Protein AF-A0A328M938-F1 (afdb_monomer_lite)

Radius of gyration: 25.61 Å; chains: 1; bounding box: 63×34×91 Å

Structure (mmCIF, N/CA/C/O backbone):
data_AF-A0A328M938-F1
#
_entry.id   AF-A0A328M938-F1
#
loop_
_atom_site.group_PDB
_atom_site.id
_atom_site.type_symbol
_atom_site.label_atom_id
_atom_site.label_alt_id
_atom_site.label_comp_id
_atom_site.label_asym_id
_atom_site.label_entity_id
_atom_site.label_seq_id
_atom_site.pdbx_PDB_ins_code
_atom_site.Cartn_x
_atom_site.Cartn_y
_atom_site.Cartn_z
_atom_site.occupancy
_atom_site.B_iso_or_equiv
_atom_site.auth_seq_id
_atom_site.auth_comp_id
_atom_site.auth_asym_id
_atom_site.auth_atom_id
_atom_site.pdbx_PDB_model_num
ATOM 1 N N . MET A 1 1 ? 35.445 2.587 18.949 1.00 32.22 1 MET A N 1
ATOM 2 C CA . MET A 1 1 ? 35.012 3.047 20.287 1.00 32.22 1 MET A CA 1
ATOM 3 C C . MET A 1 1 ? 33.536 2.715 20.415 1.00 32.22 1 MET A C 1
ATOM 5 O O . MET A 1 1 ? 32.812 3.104 19.506 1.00 32.22 1 MET A O 1
ATOM 9 N N . PRO A 1 2 ? 33.083 1.960 21.427 1.00 32.69 2 PRO A N 1
ATOM 10 C CA . PRO A 1 2 ? 31.659 1.706 21.583 1.00 32.69 2 PRO A CA 1
ATOM 11 C C . PRO A 1 2 ? 31.003 2.990 22.098 1.00 32.69 2 PRO A C 1
ATOM 13 O O . PRO A 1 2 ? 31.409 3.536 23.123 1.00 32.69 2 PRO A O 1
ATOM 16 N N . LEU A 1 3 ? 30.041 3.513 21.339 1.00 31.88 3 LEU A N 1
ATOM 17 C CA . LEU A 1 3 ? 29.195 4.623 21.762 1.00 31.88 3 LEU A CA 1
ATOM 18 C C . LEU A 1 3 ? 28.311 4.118 22.908 1.00 31.88 3 LEU A C 1
ATOM 20 O O . LEU A 1 3 ? 27.343 3.396 22.686 1.00 31.88 3 LEU A O 1
ATOM 24 N N . HIS A 1 4 ? 28.673 4.466 24.142 1.00 35.78 4 HIS A N 1
ATOM 25 C CA . HIS A 1 4 ? 27.788 4.343 25.294 1.00 35.78 4 HIS A CA 1
ATOM 26 C C . HIS A 1 4 ? 26.669 5.378 25.136 1.00 35.78 4 HIS A C 1
ATOM 28 O O . HIS A 1 4 ? 26.818 6.535 25.527 1.00 35.78 4 HIS A O 1
ATOM 34 N N . TYR A 1 5 ? 25.553 4.973 24.532 1.00 38.91 5 TYR A N 1
ATOM 35 C CA . TYR A 1 5 ? 24.311 5.724 24.658 1.00 38.91 5 TYR A CA 1
ATOM 36 C C . TYR A 1 5 ? 23.818 5.574 26.106 1.00 38.91 5 TYR A C 1
ATOM 38 O O . TYR A 1 5 ? 23.805 4.453 26.623 1.00 38.91 5 TYR A O 1
ATOM 46 N N . PRO A 1 6 ? 23.458 6.662 26.806 1.00 43.53 6 PRO A N 1
ATOM 47 C CA . PRO A 1 6 ? 22.835 6.544 28.116 1.00 43.53 6 PRO A CA 1
ATOM 48 C C . PRO A 1 6 ? 21.541 5.730 27.978 1.00 43.53 6 PRO A C 1
ATOM 50 O O . PRO A 1 6 ? 20.755 5.982 27.064 1.00 43.53 6 PRO A O 1
ATOM 53 N N . ASN A 1 7 ? 21.328 4.759 28.875 1.00 54.09 7 ASN A N 1
ATOM 54 C CA . ASN A 1 7 ? 20.092 3.972 28.984 1.00 54.09 7 ASN A CA 1
ATOM 55 C C . ASN A 1 7 ? 18.935 4.886 29.414 1.00 54.09 7 ASN A C 1
ATOM 57 O O . ASN A 1 7 ? 18.522 4.902 30.571 1.00 54.09 7 ASN A O 1
ATOM 61 N N . HIS A 1 8 ? 18.456 5.709 28.490 1.00 67.69 8 HIS A N 1
ATOM 62 C CA . HIS A 1 8 ? 17.274 6.520 28.685 1.00 67.69 8 HIS A CA 1
ATOM 63 C C . HIS A 1 8 ? 16.062 5.628 28.437 1.00 67.69 8 HIS A C 1
ATOM 65 O O . HIS A 1 8 ? 15.895 5.122 27.330 1.00 67.69 8 HIS A O 1
ATOM 71 N N . PHE A 1 9 ? 15.257 5.398 29.468 1.00 73.12 9 PHE A N 1
ATOM 72 C CA . PHE A 1 9 ? 13.979 4.707 29.343 1.00 73.12 9 PHE A CA 1
ATOM 73 C C . PHE A 1 9 ? 12.882 5.735 29.108 1.00 73.12 9 PHE A C 1
ATOM 75 O O . PHE A 1 9 ? 12.844 6.777 29.764 1.00 73.12 9 PHE A O 1
ATOM 82 N N . VAL A 1 10 ? 11.996 5.427 28.172 1.00 75.19 10 VAL A N 1
ATOM 83 C CA . VAL A 1 10 ? 10.744 6.150 27.995 1.00 75.19 10 VAL A CA 1
ATOM 84 C C . VAL A 1 10 ? 9.720 5.512 28.920 1.00 75.19 10 VAL A C 1
ATOM 86 O O . VAL A 1 10 ? 9.638 4.288 29.004 1.00 75.19 10 VAL A O 1
ATOM 89 N N . PHE A 1 11 ? 8.969 6.353 29.626 1.00 79.25 11 PHE A N 1
ATOM 90 C CA . PHE A 1 11 ? 7.895 5.946 30.522 1.00 79.25 11 PHE A CA 1
ATOM 91 C C . PHE A 1 11 ? 6.583 6.544 30.027 1.00 79.25 11 PHE A C 1
ATOM 93 O O . PHE A 1 11 ? 6.480 7.756 29.828 1.00 79.25 11 PHE A O 1
ATOM 100 N N . HIS A 1 12 ? 5.582 5.689 29.862 1.00 75.88 12 HIS A N 1
ATOM 101 C CA . HIS A 1 12 ? 4.221 6.068 29.521 1.00 75.88 12 HIS A CA 1
ATOM 102 C C . HIS A 1 12 ? 3.270 5.570 30.605 1.00 75.88 12 HIS A C 1
ATOM 104 O O . HIS A 1 12 ? 3.429 4.464 31.117 1.00 75.88 12 HIS A O 1
ATOM 110 N N . SER A 1 13 ? 2.290 6.397 30.955 1.00 78.44 13 SER A N 1
ATOM 111 C CA . SER A 1 13 ? 1.194 6.047 31.856 1.00 78.44 13 SER A CA 1
ATOM 112 C C . SER A 1 13 ? -0.110 6.555 31.251 1.00 78.44 13 SER A C 1
ATOM 114 O O . SER A 1 13 ? -0.131 7.624 30.636 1.00 78.44 13 SER A O 1
ATOM 116 N N . THR A 1 14 ? -1.185 5.793 31.432 1.00 65.69 14 THR A N 1
ATOM 117 C CA . THR A 1 14 ? -2.553 6.214 31.098 1.00 65.69 14 THR A CA 1
ATOM 118 C C . THR A 1 14 ? -3.114 7.239 32.085 1.00 65.69 14 THR A C 1
ATOM 120 O O . THR A 1 14 ? -4.143 7.852 31.818 1.00 65.69 14 THR A O 1
ATOM 123 N N . GLY A 1 15 ? -2.465 7.421 33.240 1.00 68.94 15 GLY A N 1
ATOM 124 C CA . GLY A 1 15 ? -3.132 7.928 34.434 1.00 68.94 15 GLY A CA 1
ATOM 125 C C . GLY A 1 15 ? -4.155 6.920 34.969 1.00 68.94 15 GLY A C 1
ATOM 126 O O . GLY A 1 15 ? -4.321 5.828 34.421 1.00 68.94 15 GLY A O 1
ATOM 127 N N . VAL A 1 16 ? -4.829 7.280 36.060 1.00 79.75 16 VAL A N 1
ATOM 128 C CA . VAL A 1 16 ? -5.886 6.439 36.636 1.00 79.75 16 VAL A CA 1
ATOM 129 C C . VAL A 1 16 ? -7.146 6.565 35.782 1.00 79.75 16 VAL A C 1
ATOM 131 O O . VAL A 1 16 ? -7.710 7.651 35.654 1.00 79.75 16 VAL A O 1
ATOM 134 N N . LEU A 1 17 ? -7.563 5.448 35.201 1.00 71.19 17 LEU A N 1
ATOM 135 C CA . LEU A 1 17 ? -8.770 5.280 34.408 1.00 71.19 17 LEU A CA 1
ATOM 136 C C . LEU A 1 17 ? -9.898 4.746 35.290 1.00 71.19 17 LEU A C 1
ATOM 138 O O . LEU A 1 17 ? -9.654 4.012 36.246 1.00 71.19 17 LEU A O 1
ATOM 142 N N . THR A 1 18 ? -11.136 5.114 34.965 1.00 74.62 18 THR A N 1
ATOM 143 C CA . THR A 1 18 ? -12.333 4.483 35.536 1.00 74.62 18 THR A CA 1
ATOM 144 C C . THR A 1 18 ? -12.736 3.315 34.656 1.00 74.62 18 THR A C 1
ATOM 146 O O . THR A 1 18 ? -12.815 3.467 33.439 1.00 74.62 18 THR A O 1
ATOM 149 N N . ARG A 1 19 ? -12.961 2.149 35.260 1.00 79.94 19 ARG A N 1
ATOM 150 C CA . ARG A 1 19 ? -13.401 0.960 34.540 1.00 79.94 19 ARG A CA 1
ATOM 151 C C . ARG A 1 19 ? -14.874 1.105 34.164 1.00 79.94 19 ARG A C 1
ATOM 153 O O . ARG A 1 19 ? -15.732 1.256 35.031 1.00 79.94 19 ARG A O 1
ATOM 160 N N . GLU A 1 20 ? -15.164 1.020 32.871 1.00 71.19 20 GLU A N 1
ATOM 161 C CA . GLU A 1 20 ? -16.537 0.873 32.388 1.00 71.19 20 GLU A CA 1
ATOM 162 C C . GLU A 1 20 ? -17.087 -0.515 32.764 1.00 71.19 20 GLU A C 1
ATOM 164 O O . GLU A 1 20 ? -16.349 -1.494 32.671 1.00 71.19 20 GLU A O 1
ATOM 169 N N . PRO A 1 21 ? -18.375 -0.660 33.130 1.00 63.56 21 PRO A N 1
ATOM 170 C CA . PRO A 1 21 ? -18.924 -1.933 33.617 1.00 63.56 21 PRO A CA 1
ATOM 171 C C . PRO A 1 21 ? -18.781 -3.135 32.670 1.00 63.56 21 PRO A C 1
ATOM 173 O O . PRO A 1 21 ? -18.894 -4.272 33.109 1.00 63.56 21 PRO A O 1
ATOM 176 N N . ALA A 1 22 ? -18.582 -2.897 31.371 1.00 62.56 22 ALA A N 1
ATOM 177 C CA . ALA A 1 22 ? -18.394 -3.946 30.369 1.00 62.56 22 ALA A CA 1
ATOM 178 C C . ALA A 1 22 ? -16.920 -4.352 30.165 1.00 62.56 22 ALA A C 1
ATOM 180 O O . ALA A 1 22 ? -16.653 -5.294 29.419 1.00 62.56 22 ALA A O 1
ATOM 181 N N . THR A 1 23 ? -15.969 -3.635 30.769 1.00 61.06 23 THR A N 1
ATOM 182 C CA . THR A 1 23 ? -14.533 -3.884 30.612 1.00 61.06 23 THR A CA 1
ATOM 183 C C . THR A 1 23 ? -14.085 -4.946 31.602 1.00 61.06 23 THR A C 1
ATOM 185 O O . THR A 1 23 ? -14.099 -4.712 32.806 1.00 61.06 23 THR A O 1
ATOM 188 N N . VAL A 1 24 ? -13.649 -6.096 31.094 1.00 75.06 24 VAL A N 1
ATOM 189 C CA . VAL A 1 24 ? -13.223 -7.236 31.926 1.00 75.06 24 VAL A CA 1
ATOM 190 C C . VAL A 1 24 ? -11.706 -7.394 32.001 1.00 75.06 24 VAL A C 1
ATOM 192 O O . VAL A 1 24 ? -11.207 -8.116 32.858 1.00 75.06 24 VAL A O 1
ATOM 195 N N . SER A 1 25 ? -10.955 -6.691 31.149 1.00 74.50 25 SER A N 1
ATOM 196 C CA . SER A 1 25 ? -9.492 -6.711 31.154 1.00 74.50 25 SER A CA 1
ATOM 197 C C . SER A 1 25 ? -8.876 -5.397 30.655 1.00 74.50 25 SER A C 1
ATOM 199 O O . SER A 1 25 ? -9.442 -4.679 29.825 1.00 74.50 25 SER A O 1
ATOM 201 N N . ALA A 1 26 ? -7.688 -5.082 31.172 1.00 75.25 26 ALA A N 1
ATOM 202 C CA . ALA A 1 26 ? -6.824 -4.008 30.695 1.00 75.25 26 ALA A CA 1
ATOM 203 C C . ALA A 1 26 ? -5.833 -4.585 29.680 1.00 75.25 26 ALA A C 1
ATOM 205 O O . ALA A 1 26 ? -4.953 -5.350 30.071 1.00 75.25 26 ALA A O 1
ATOM 206 N N . VAL A 1 27 ? -5.941 -4.214 28.400 1.00 66.38 27 VAL A N 1
ATOM 207 C CA . VAL A 1 27 ? -5.115 -4.794 27.326 1.00 66.38 27 VAL A CA 1
ATOM 208 C C . VAL A 1 27 ? -4.042 -3.814 26.853 1.00 66.38 27 VAL A C 1
ATOM 210 O O . VAL A 1 27 ? -4.292 -2.628 26.622 1.00 66.38 27 VAL A O 1
ATOM 213 N N . VAL A 1 28 ? -2.828 -4.333 26.670 1.00 69.94 28 VAL A N 1
ATOM 214 C CA . VAL A 1 28 ? -1.638 -3.609 26.229 1.00 69.94 28 VAL A CA 1
ATOM 215 C C . VAL A 1 28 ? -0.999 -4.321 25.041 1.00 69.94 28 VAL A C 1
ATOM 217 O O . VAL A 1 28 ? -0.374 -5.371 25.179 1.00 69.94 28 VAL A O 1
ATOM 220 N N . ASN A 1 29 ? -1.083 -3.701 23.868 1.00 64.06 29 ASN A N 1
ATOM 221 C CA . ASN A 1 29 ? -0.440 -4.186 22.651 1.00 64.06 29 ASN A CA 1
ATOM 222 C C . ASN A 1 29 ? 0.922 -3.520 22.499 1.00 64.06 29 ASN A C 1
ATOM 224 O O . ASN A 1 29 ? 0.995 -2.297 22.365 1.00 64.06 29 ASN A O 1
ATOM 228 N N . ILE A 1 30 ? 1.995 -4.308 22.459 1.00 67.88 30 ILE A N 1
ATOM 229 C CA . ILE A 1 30 ? 3.340 -3.799 22.192 1.00 67.88 30 ILE A CA 1
ATOM 230 C C . ILE A 1 30 ? 3.902 -4.462 20.943 1.00 67.88 30 ILE A C 1
ATOM 232 O O . ILE A 1 30 ? 4.018 -5.683 20.862 1.00 67.88 30 ILE A O 1
ATOM 236 N N . VAL A 1 31 ? 4.282 -3.638 19.971 1.00 70.69 31 VAL A N 1
ATOM 237 C CA . VAL A 1 31 ? 4.948 -4.079 18.745 1.00 70.69 31 VAL A CA 1
ATOM 238 C C . VAL A 1 31 ? 6.387 -3.604 18.764 1.00 70.69 31 VAL A C 1
ATOM 240 O O . VAL A 1 31 ? 6.643 -2.421 18.981 1.00 70.69 31 VAL A O 1
ATOM 243 N N . ASN A 1 32 ? 7.313 -4.515 18.481 1.00 75.69 32 ASN A N 1
ATOM 244 C CA . ASN A 1 32 ? 8.686 -4.175 18.150 1.00 75.69 32 ASN A CA 1
ATOM 245 C C . ASN A 1 32 ? 8.840 -4.180 16.626 1.00 75.69 32 ASN A C 1
ATOM 247 O O . ASN A 1 32 ? 8.753 -5.230 15.990 1.00 75.69 32 ASN A O 1
ATOM 251 N N . LEU A 1 33 ? 9.054 -3.000 16.051 1.00 61.09 33 LEU A N 1
ATOM 252 C CA . LEU A 1 33 ? 9.195 -2.796 14.610 1.00 61.09 33 LEU A CA 1
ATOM 253 C C . LEU A 1 33 ? 10.650 -2.899 14.126 1.00 61.09 33 LEU A C 1
ATOM 255 O O . LEU A 1 33 ? 10.905 -2.765 12.932 1.00 61.09 33 LEU A O 1
ATOM 259 N N . ASP A 1 34 ? 11.618 -3.120 15.019 1.00 60.81 34 ASP A N 1
ATOM 260 C CA . ASP A 1 34 ? 12.989 -3.394 14.602 1.00 60.81 34 ASP A CA 1
ATOM 261 C C . ASP A 1 34 ? 13.088 -4.810 14.032 1.00 60.81 34 ASP A C 1
ATOM 263 O O . ASP A 1 34 ? 12.710 -5.774 14.683 1.00 60.81 34 ASP A O 1
ATOM 267 N N . ALA A 1 35 ? 13.640 -4.969 12.828 1.00 64.50 35 ALA A N 1
ATOM 268 C CA . ALA A 1 35 ? 13.705 -6.283 12.179 1.00 64.50 35 ALA A CA 1
ATOM 269 C C . ALA A 1 35 ? 14.722 -7.249 12.817 1.00 64.50 35 ALA A C 1
ATOM 271 O O . ALA A 1 35 ? 14.575 -8.465 12.703 1.00 64.50 35 ALA A O 1
ATOM 272 N N . TYR A 1 36 ? 15.757 -6.715 13.475 1.00 67.25 36 TYR A N 1
ATOM 273 C CA . TYR A 1 36 ? 16.917 -7.491 13.939 1.00 67.25 36 TYR A CA 1
ATOM 274 C C . TYR A 1 36 ? 17.254 -7.298 15.420 1.00 67.25 36 TYR A C 1
ATOM 276 O O . TYR A 1 36 ? 18.153 -7.967 15.929 1.00 67.25 36 TYR A O 1
ATOM 284 N N . TYR A 1 37 ? 16.559 -6.394 16.113 1.00 72.06 37 TYR A N 1
ATOM 285 C CA . TYR A 1 37 ? 16.846 -6.069 17.506 1.00 72.06 37 TYR A CA 1
ATOM 286 C C . TYR A 1 37 ? 15.685 -6.466 18.400 1.00 72.06 37 TYR A C 1
ATOM 288 O O . TYR A 1 37 ? 14.529 -6.174 18.115 1.00 72.06 37 TYR A O 1
ATOM 296 N N . THR A 1 38 ? 16.012 -7.137 19.497 1.00 84.75 38 THR A N 1
ATOM 297 C CA . THR A 1 38 ? 15.069 -7.431 20.571 1.00 84.75 38 THR A CA 1
ATOM 298 C C . THR A 1 38 ? 15.095 -6.304 21.586 1.00 84.75 38 THR A C 1
ATOM 300 O O . THR A 1 38 ? 16.179 -5.825 21.925 1.00 84.75 38 THR A O 1
ATOM 303 N N . HIS A 1 39 ? 13.942 -5.951 22.142 1.00 83.69 39 HIS A N 1
ATOM 304 C CA . HIS A 1 39 ? 13.857 -4.895 23.147 1.00 83.69 39 HIS A CA 1
ATOM 305 C C . HIS A 1 39 ? 13.234 -5.384 24.439 1.00 83.69 39 HIS A C 1
ATOM 307 O O . HIS A 1 39 ? 12.347 -6.234 24.445 1.00 83.69 39 HIS A O 1
ATOM 313 N N . HIS A 1 40 ? 13.712 -4.816 25.541 1.00 89.69 40 HIS A N 1
ATOM 314 C CA . HIS A 1 40 ? 13.144 -5.045 26.858 1.00 89.69 40 HIS A CA 1
ATOM 315 C C . HIS A 1 40 ? 11.956 -4.116 27.068 1.00 89.69 40 HIS A C 1
ATOM 317 O O . HIS A 1 40 ? 12.090 -2.900 26.933 1.00 89.69 40 HIS A O 1
ATOM 323 N N . VAL A 1 41 ? 10.816 -4.686 27.433 1.00 89.81 41 VAL A N 1
ATOM 324 C CA . VAL A 1 41 ? 9.605 -3.932 27.756 1.00 89.81 41 VAL A CA 1
ATOM 325 C C . VAL A 1 41 ? 9.169 -4.301 29.161 1.00 89.81 41 VAL A C 1
ATOM 327 O O . VAL A 1 41 ? 9.276 -5.459 29.558 1.00 89.81 41 VAL A O 1
ATOM 330 N N . THR A 1 42 ? 8.685 -3.329 29.919 1.00 92.62 42 THR A N 1
ATOM 331 C CA . THR A 1 42 ? 8.062 -3.559 31.224 1.00 92.62 42 THR A CA 1
ATOM 332 C C . THR A 1 42 ? 6.669 -2.976 31.184 1.00 92.62 42 THR A C 1
ATOM 334 O O . THR A 1 42 ? 6.514 -1.798 30.855 1.00 92.62 42 THR A O 1
ATOM 337 N N . ILE A 1 43 ? 5.681 -3.793 31.534 1.00 90.81 43 ILE A N 1
ATOM 338 C CA . ILE A 1 43 ? 4.286 -3.383 31.651 1.00 90.81 43 ILE A CA 1
ATOM 339 C C . ILE A 1 43 ? 3.857 -3.606 33.090 1.00 90.81 43 ILE A C 1
ATOM 341 O O . ILE A 1 43 ? 4.199 -4.610 33.716 1.00 90.81 43 ILE A O 1
ATOM 345 N N . GLU A 1 44 ? 3.114 -2.653 33.622 1.00 94.12 44 GLU A N 1
ATOM 346 C CA . GLU A 1 44 ? 2.478 -2.774 34.918 1.00 94.12 44 GLU A CA 1
ATOM 347 C C . GLU A 1 44 ? 1.028 -2.339 34.798 1.00 94.12 44 GLU A C 1
ATOM 349 O O . GLU A 1 44 ? 0.748 -1.282 34.233 1.00 94.12 44 GLU A O 1
ATOM 354 N N . VAL A 1 45 ? 0.127 -3.131 35.368 1.00 92.31 45 VAL A N 1
ATOM 355 C CA . VAL A 1 45 ? -1.263 -2.737 35.570 1.00 92.31 45 VAL A CA 1
ATOM 356 C C . VAL A 1 45 ? -1.497 -2.636 37.070 1.00 92.31 45 VAL A C 1
ATOM 358 O O . VAL A 1 45 ? -1.071 -3.503 37.835 1.00 92.31 45 VAL A O 1
ATOM 361 N N . TRP A 1 46 ? -2.104 -1.538 37.497 1.00 94.44 46 TRP A N 1
ATOM 362 C CA . TRP A 1 46 ? -2.299 -1.196 38.899 1.00 94.44 46 TRP A CA 1
ATOM 363 C C . TRP A 1 46 ? -3.779 -0.967 39.173 1.00 94.44 46 TRP A C 1
ATOM 365 O O . TRP A 1 46 ? -4.379 -0.117 38.525 1.00 94.44 46 TRP A O 1
ATOM 375 N N . ASP A 1 47 ? -4.339 -1.673 40.151 1.00 95.00 47 ASP A N 1
ATOM 376 C CA . ASP A 1 47 ? -5.664 -1.408 40.711 1.00 95.00 47 ASP A CA 1
ATOM 377 C C . ASP A 1 47 ? -5.578 -0.265 41.733 1.00 95.00 47 ASP A C 1
ATOM 379 O O . ASP A 1 47 ? -4.848 -0.342 42.723 1.00 95.00 47 ASP A O 1
ATOM 383 N N . TRP A 1 48 ? -6.336 0.799 41.484 1.00 93.25 48 TRP A N 1
ATOM 384 C CA . TRP A 1 48 ? -6.424 2.016 42.290 1.00 93.25 48 TRP A CA 1
ATOM 385 C C . TRP A 1 48 ? -7.736 2.132 43.075 1.00 93.25 48 TRP A C 1
ATOM 387 O O . TRP A 1 48 ? -7.978 3.159 43.713 1.00 93.25 48 TRP A O 1
ATOM 397 N N . SER A 1 49 ? -8.575 1.098 43.084 1.00 90.69 49 SER A N 1
ATOM 398 C CA . SER A 1 49 ? -9.931 1.129 43.659 1.00 90.69 49 SER A CA 1
ATOM 399 C C . SER A 1 49 ? -9.948 1.346 45.178 1.00 90.69 49 SER A C 1
ATOM 401 O O . SER A 1 49 ? -10.963 1.727 45.753 1.00 90.69 49 SER A O 1
ATOM 403 N N . ASN A 1 50 ? -8.799 1.188 45.847 1.00 87.00 50 ASN A N 1
ATOM 404 C CA . ASN A 1 50 ? -8.619 1.514 47.266 1.00 87.00 50 ASN A CA 1
ATOM 405 C C . ASN A 1 50 ? -8.145 2.960 47.548 1.00 87.00 50 ASN A C 1
ATOM 407 O O . ASN A 1 50 ? -7.885 3.305 48.707 1.00 87.00 50 ASN A O 1
ATOM 411 N N . TYR A 1 51 ? -8.003 3.794 46.510 1.00 80.06 51 TYR A N 1
ATOM 412 C CA . TYR A 1 51 ? -7.674 5.230 46.534 1.00 80.06 51 TYR A CA 1
ATOM 413 C C . TYR A 1 51 ? -6.362 5.646 47.225 1.00 80.06 51 TYR A C 1
ATOM 415 O O . TYR A 1 51 ? -6.082 6.842 47.322 1.00 80.06 51 TYR A O 1
ATOM 423 N N . SER A 1 52 ? -5.562 4.711 47.742 1.00 80.56 52 SER A N 1
ATOM 424 C CA . SER A 1 52 ? -4.452 5.042 48.647 1.00 80.56 52 SER A CA 1
ATOM 425 C C . SER A 1 52 ? -3.179 4.242 48.395 1.00 80.56 52 SER A C 1
ATOM 427 O O . SER A 1 52 ? -2.106 4.840 48.365 1.00 80.56 52 SER A O 1
ATOM 429 N N . ASN A 1 53 ? -3.276 2.929 48.178 1.00 87.12 53 ASN A N 1
ATOM 430 C CA . ASN A 1 53 ? -2.132 2.042 47.963 1.00 87.12 53 ASN A CA 1
ATOM 431 C C . ASN A 1 53 ? -2.435 1.072 46.816 1.00 87.12 53 ASN A C 1
ATOM 433 O O . ASN A 1 53 ? -3.000 0.008 47.074 1.00 87.12 53 ASN A O 1
ATOM 437 N N . PRO A 1 54 ? -2.078 1.400 45.567 1.00 91.62 54 PRO A N 1
ATOM 438 C CA . PRO A 1 54 ? -2.494 0.594 44.436 1.00 91.62 54 PRO A CA 1
ATOM 439 C C . PRO A 1 54 ? -1.914 -0.819 44.503 1.00 91.62 54 PRO A C 1
ATOM 441 O O . PRO A 1 54 ? -0.762 -1.018 44.904 1.00 91.62 54 PRO A O 1
ATOM 444 N N . VAL A 1 55 ? -2.713 -1.799 44.096 1.00 94.94 55 VAL A N 1
ATOM 445 C CA . VAL A 1 55 ? -2.311 -3.207 44.052 1.00 94.94 55 VAL A CA 1
ATOM 446 C C . VAL A 1 55 ? -1.869 -3.532 42.634 1.00 94.94 55 VAL A C 1
ATOM 448 O O . VAL A 1 55 ? -2.585 -3.264 41.675 1.00 94.94 55 VAL A O 1
ATOM 451 N N . LYS A 1 56 ? -0.663 -4.082 42.480 1.00 94.62 56 LYS A N 1
ATOM 452 C CA . LYS A 1 56 ? -0.181 -4.507 41.165 1.00 94.62 56 LYS A CA 1
ATOM 453 C C . LYS A 1 56 ? -0.932 -5.765 40.742 1.00 94.62 56 LYS A C 1
ATOM 455 O O . LYS A 1 56 ? -0.924 -6.750 41.479 1.00 94.62 56 LYS A O 1
ATOM 460 N N . LEU A 1 57 ? -1.543 -5.720 39.566 1.00 94.06 57 LEU A N 1
ATOM 461 C CA . LEU A 1 57 ? -2.228 -6.857 38.968 1.00 94.06 57 LEU A CA 1
ATOM 462 C C . LEU A 1 57 ? -1.230 -7.720 38.179 1.00 94.06 57 LEU A C 1
ATOM 464 O O . LEU A 1 57 ? -0.264 -7.181 37.618 1.00 94.06 57 LEU A O 1
ATOM 468 N N . PRO A 1 58 ? -1.433 -9.050 38.138 1.00 93.94 58 PRO A N 1
ATOM 469 C CA . PRO A 1 58 ? -0.664 -9.920 37.263 1.00 93.94 58 PRO A CA 1
ATOM 470 C C . PRO A 1 58 ? -0.943 -9.546 35.808 1.00 93.94 58 PRO A C 1
ATOM 472 O O . PRO A 1 58 ? -2.071 -9.238 35.431 1.00 93.94 58 PRO A O 1
ATOM 475 N N . VAL A 1 59 ? 0.105 -9.569 34.991 1.00 91.19 59 VAL A N 1
ATOM 476 C CA . VAL A 1 59 ? -0.001 -9.319 33.554 1.00 91.19 59 VAL A CA 1
ATOM 477 C C . VAL A 1 59 ? 0.255 -10.630 32.834 1.00 91.19 59 VAL A C 1
ATOM 479 O O . VAL A 1 59 ? 1.267 -11.293 33.070 1.00 91.19 59 VAL A O 1
ATOM 482 N N . LEU A 1 60 ? -0.667 -10.988 31.960 1.00 84.81 60 LEU A N 1
ATOM 483 C CA . LEU A 1 60 ? -0.743 -12.251 31.252 1.00 84.81 60 LEU A CA 1
ATOM 484 C C . LEU A 1 60 ? -0.403 -12.052 29.768 1.00 84.81 60 LEU A C 1
ATOM 486 O O . LEU A 1 60 ? -0.519 -10.948 29.234 1.00 84.81 60 LEU A O 1
ATOM 490 N N . LEU A 1 61 ? 0.049 -13.119 29.110 1.00 78.06 61 LEU A N 1
ATOM 491 C CA . LEU A 1 61 ? 0.342 -13.185 27.674 1.00 78.06 61 LEU A CA 1
ATOM 492 C C . LEU A 1 61 ? -0.113 -14.546 27.128 1.00 78.06 61 LEU A C 1
ATOM 494 O O . LEU A 1 61 ? 0.230 -15.586 27.696 1.00 78.06 61 LEU A O 1
ATOM 498 N N . GLY A 1 62 ? -0.821 -14.546 25.994 1.00 65.31 62 GLY A N 1
ATOM 499 C CA . GLY A 1 62 ? -1.317 -15.773 25.358 1.00 65.31 62 GLY A CA 1
ATOM 500 C C . GLY A 1 62 ? -2.358 -16.496 26.220 1.00 65.31 62 GLY A C 1
ATOM 501 O O . GLY A 1 62 ? -3.243 -15.857 26.766 1.00 65.31 62 GLY A O 1
ATOM 502 N N . GLU A 1 63 ? -2.238 -17.821 26.370 1.00 67.75 63 GLU A N 1
ATOM 503 C CA . GLU A 1 63 ? -3.170 -18.670 27.139 1.00 67.75 63 GLU A CA 1
ATOM 504 C C . GLU A 1 63 ? -3.023 -18.483 28.673 1.00 67.75 63 GLU A C 1
ATOM 506 O O . GLU A 1 63 ? -2.672 -19.420 29.390 1.00 67.75 63 GLU A O 1
ATOM 511 N N . ASN A 1 64 ? -3.251 -17.273 29.203 1.00 72.38 64 ASN A N 1
ATOM 512 C CA . ASN A 1 64 ? -3.194 -16.946 30.641 1.00 72.38 64 ASN A CA 1
ATOM 513 C C . ASN A 1 64 ? -1.836 -17.194 31.327 1.00 72.38 64 ASN A C 1
ATOM 515 O O . ASN A 1 64 ? -1.774 -17.505 32.518 1.00 72.38 64 ASN A O 1
ATOM 519 N N . THR A 1 65 ? -0.721 -17.061 30.604 1.00 83.44 65 THR A N 1
ATOM 520 C CA . THR A 1 65 ? 0.607 -17.217 31.218 1.00 83.44 65 THR A CA 1
ATOM 521 C C . THR A 1 65 ? 1.073 -15.898 31.826 1.00 83.44 65 THR A C 1
ATOM 523 O O . THR A 1 65 ? 1.251 -14.918 31.105 1.00 83.44 65 THR A O 1
ATOM 526 N N . GLU A 1 66 ? 1.314 -15.876 33.139 1.00 90.25 66 GLU A N 1
ATOM 527 C CA . GLU A 1 66 ? 1.853 -14.695 33.821 1.00 90.25 66 GLU A CA 1
ATOM 528 C C . GLU A 1 66 ? 3.267 -14.361 33.333 1.00 90.25 66 GLU A C 1
ATOM 530 O O . GLU A 1 66 ? 4.149 -15.220 33.221 1.00 90.25 66 GLU A O 1
ATOM 535 N N . VAL A 1 67 ? 3.480 -13.083 33.033 1.00 90.69 67 VAL A N 1
ATOM 536 C CA . VAL A 1 67 ? 4.707 -12.585 32.427 1.00 90.69 67 VAL A CA 1
ATOM 537 C C . VAL A 1 67 ? 5.665 -12.062 33.486 1.00 90.69 67 VAL A C 1
ATOM 539 O O . VAL A 1 67 ? 5.365 -11.141 34.243 1.00 90.69 67 VAL A O 1
ATOM 542 N N . ALA A 1 68 ? 6.893 -12.578 33.460 1.00 92.94 68 ALA A N 1
ATOM 543 C CA . ALA A 1 68 ? 8.003 -11.973 34.180 1.00 92.94 68 ALA A CA 1
ATOM 544 C C . ALA A 1 68 ? 8.576 -10.787 33.385 1.00 92.94 68 ALA A C 1
ATOM 546 O O . ALA A 1 68 ? 9.013 -10.946 32.243 1.00 92.94 68 ALA A O 1
ATOM 547 N N . PHE A 1 69 ? 8.617 -9.605 34.004 1.00 91.94 69 PHE A N 1
ATOM 548 C CA . PHE A 1 69 ? 9.229 -8.410 33.419 1.00 91.94 69 PHE A CA 1
ATOM 549 C C . PHE A 1 69 ? 10.653 -8.155 33.947 1.00 91.94 69 PHE A C 1
ATOM 551 O O . PHE A 1 69 ? 10.929 -8.445 35.114 1.00 91.94 69 PHE A O 1
ATOM 558 N N . PRO A 1 70 ? 11.556 -7.571 33.128 1.00 92.06 70 PRO A N 1
ATOM 559 C CA . PRO A 1 70 ? 11.323 -7.085 31.764 1.00 92.06 70 PRO A CA 1
ATOM 560 C C . PRO A 1 70 ? 11.179 -8.222 30.741 1.00 92.06 70 PRO A C 1
ATOM 562 O O . PRO A 1 70 ? 11.974 -9.159 30.716 1.00 92.06 70 PRO A O 1
ATOM 565 N N . TYR A 1 71 ? 10.186 -8.104 29.864 1.00 92.00 71 TYR A N 1
ATOM 566 C CA . TYR A 1 71 ? 9.907 -9.063 28.801 1.00 92.00 71 TYR A CA 1
ATOM 567 C C . TYR A 1 71 ? 10.751 -8.739 27.565 1.00 92.00 71 TYR A C 1
ATOM 569 O O . TYR A 1 71 ? 10.916 -7.571 27.210 1.00 92.00 71 TYR A O 1
ATOM 577 N N . ILE A 1 72 ? 11.294 -9.766 26.908 1.00 91.62 72 ILE A N 1
ATOM 578 C CA . ILE A 1 72 ? 12.116 -9.612 25.700 1.00 91.62 72 ILE A CA 1
ATOM 579 C C . ILE A 1 72 ? 11.219 -9.737 24.470 1.00 91.62 72 ILE A C 1
ATOM 581 O O . ILE A 1 72 ? 10.875 -10.843 24.053 1.00 91.62 72 ILE A O 1
ATOM 585 N N . LEU A 1 73 ? 10.881 -8.603 23.861 1.00 85.44 73 LEU A N 1
ATOM 586 C CA . LEU A 1 73 ? 10.074 -8.559 22.650 1.00 85.44 73 LEU A CA 1
ATOM 587 C C . LEU A 1 73 ? 10.958 -8.717 21.409 1.00 85.44 73 LEU A C 1
ATOM 589 O O . LEU A 1 73 ? 11.831 -7.887 21.136 1.00 85.44 73 LEU A O 1
ATOM 593 N N . GLN A 1 74 ? 10.730 -9.795 20.658 1.00 86.00 74 GLN A N 1
ATOM 594 C CA . GLN A 1 74 ? 11.471 -10.098 19.433 1.00 86.00 74 GLN A CA 1
ATOM 595 C C . GLN A 1 74 ? 11.203 -9.065 18.332 1.00 86.00 74 GLN A C 1
ATOM 597 O O . GLN A 1 74 ? 10.145 -8.444 18.295 1.00 86.00 74 GLN A O 1
ATOM 602 N N . GLY A 1 75 ? 12.165 -8.876 17.431 1.00 71.12 75 GLY A N 1
ATOM 603 C CA . GLY A 1 75 ? 12.025 -7.948 16.310 1.00 71.12 75 GLY A CA 1
ATOM 604 C C . GLY A 1 75 ? 10.941 -8.370 15.316 1.00 71.12 75 GLY A C 1
ATOM 605 O O . GLY A 1 75 ? 10.812 -9.561 15.046 1.00 71.12 75 GLY A O 1
ATOM 606 N N . ASN A 1 76 ? 10.153 -7.437 14.779 1.00 62.78 76 ASN A N 1
ATOM 607 C CA . ASN A 1 76 ? 8.949 -7.697 13.969 1.00 62.78 76 ASN A CA 1
ATOM 608 C C . ASN A 1 76 ? 7.872 -8.552 14.668 1.00 62.78 76 ASN A C 1
ATOM 610 O O . ASN A 1 76 ? 7.113 -9.254 13.998 1.00 62.78 76 ASN A O 1
ATOM 614 N N . HIS A 1 77 ? 7.794 -8.514 16.000 1.00 72.62 77 HIS A N 1
ATOM 615 C CA . HIS A 1 77 ? 6.768 -9.238 16.753 1.00 72.62 77 HIS A CA 1
ATOM 616 C C . HIS A 1 77 ? 5.816 -8.280 17.476 1.00 72.62 77 HIS A C 1
ATOM 618 O O . HIS A 1 77 ? 6.226 -7.269 18.051 1.00 72.62 77 HIS A O 1
ATOM 624 N N . LEU A 1 78 ? 4.534 -8.646 17.454 1.00 71.25 78 LEU A N 1
ATOM 625 C CA . LEU A 1 78 ? 3.484 -8.117 18.318 1.00 71.25 78 LEU A CA 1
ATOM 626 C C . LEU A 1 78 ? 3.358 -9.047 19.528 1.00 71.25 78 LEU A C 1
ATOM 628 O O . LEU A 1 78 ? 3.237 -10.259 19.357 1.00 71.25 78 LEU A O 1
ATOM 632 N N . ALA A 1 79 ? 3.351 -8.476 20.726 1.00 72.19 79 ALA A N 1
ATOM 633 C CA . ALA A 1 79 ? 2.920 -9.151 21.940 1.00 72.19 79 ALA A CA 1
ATOM 634 C C . ALA A 1 79 ? 1.714 -8.411 22.517 1.00 72.19 79 ALA A C 1
ATOM 636 O O . ALA A 1 79 ? 1.704 -7.178 22.581 1.00 72.19 79 ALA A O 1
ATOM 637 N N . VAL A 1 80 ? 0.707 -9.180 22.916 1.00 68.75 80 VAL A N 1
ATOM 638 C CA . VAL A 1 80 ? -0.517 -8.662 23.518 1.00 68.75 80 VAL A CA 1
ATOM 639 C C . VAL A 1 80 ? -0.562 -9.106 24.965 1.00 68.75 80 VAL A C 1
ATOM 641 O O . VAL A 1 80 ? -0.620 -10.295 25.260 1.00 68.75 80 VAL A O 1
ATOM 644 N N . PHE A 1 81 ? -0.482 -8.136 25.859 1.00 78.31 81 PHE A N 1
ATOM 645 C CA . PHE A 1 81 ? -0.524 -8.361 27.289 1.00 78.31 81 PHE A CA 1
ATOM 646 C C . PHE A 1 81 ? -1.879 -7.941 27.820 1.00 78.31 81 PHE A C 1
ATOM 648 O O . PHE A 1 81 ? -2.451 -6.971 27.328 1.00 78.31 81 PHE A O 1
ATOM 655 N N . TYR A 1 82 ? -2.367 -8.607 28.851 1.00 79.00 82 TYR A N 1
ATOM 656 C CA . TYR A 1 82 ? -3.593 -8.189 29.513 1.00 79.00 82 TYR A CA 1
ATOM 657 C C . TYR A 1 82 ? -3.520 -8.419 31.016 1.00 79.00 82 TYR A C 1
ATOM 659 O O . TYR A 1 82 ? -2.689 -9.183 31.496 1.00 79.00 82 TYR A O 1
ATOM 667 N N . ALA A 1 83 ? -4.359 -7.719 31.766 1.00 85.62 83 ALA A N 1
ATOM 668 C CA . ALA A 1 83 ? -4.590 -7.980 33.179 1.00 85.62 83 ALA A CA 1
ATOM 669 C C . ALA A 1 83 ? -6.096 -8.033 33.425 1.00 85.62 83 ALA A C 1
ATOM 671 O O . ALA A 1 83 ? -6.826 -7.172 32.927 1.00 85.62 83 ALA A O 1
ATOM 672 N N . ASP A 1 84 ? -6.541 -9.024 34.190 1.00 85.31 84 ASP A N 1
ATOM 673 C CA . ASP A 1 84 ? -7.954 -9.204 34.504 1.00 85.31 84 ASP A CA 1
ATOM 674 C C . ASP A 1 84 ? -8.443 -8.075 35.418 1.00 85.31 84 ASP A C 1
ATOM 676 O O . ASP A 1 84 ? -7.822 -7.754 36.435 1.00 85.31 84 ASP A O 1
ATOM 680 N N . LEU A 1 85 ? -9.565 -7.469 35.041 1.00 83.44 85 LEU A N 1
ATOM 681 C CA . LEU A 1 85 ? -10.260 -6.437 35.800 1.00 83.44 85 LEU A CA 1
ATOM 682 C C . LEU A 1 85 ? -11.570 -7.017 36.337 1.00 83.44 85 LEU A C 1
ATOM 684 O O . LEU A 1 85 ? -12.650 -6.729 35.817 1.00 83.44 85 LEU A O 1
ATOM 688 N N . ASP A 1 86 ? -11.467 -7.856 37.370 1.00 82.25 86 ASP A N 1
ATOM 689 C CA . ASP A 1 86 ? -12.635 -8.439 38.033 1.00 82.25 86 ASP A CA 1
ATOM 690 C C . ASP A 1 86 ? -13.591 -7.370 38.577 1.00 82.25 86 ASP A C 1
ATOM 692 O O . ASP A 1 86 ? -13.213 -6.214 38.764 1.00 82.25 86 ASP A O 1
ATOM 696 N N . ASP A 1 87 ? -14.839 -7.750 38.864 1.00 82.38 87 ASP A N 1
ATOM 697 C CA . ASP A 1 87 ? -15.923 -6.852 39.289 1.00 82.38 87 ASP A CA 1
ATOM 698 C C . ASP A 1 87 ? -15.580 -5.914 40.463 1.00 82.38 87 ASP A C 1
ATOM 700 O O . ASP A 1 87 ? -16.269 -4.910 40.634 1.00 82.38 87 ASP A O 1
ATOM 704 N N . SER A 1 88 ? -14.523 -6.178 41.241 1.00 87.00 88 SER A N 1
ATOM 705 C CA . SER A 1 88 ? -14.079 -5.323 42.347 1.00 87.00 88 SER A CA 1
ATOM 706 C C . SER A 1 88 ? -13.180 -4.145 41.942 1.00 87.00 88 SER A C 1
ATOM 708 O O . SER A 1 88 ? -12.958 -3.253 42.764 1.00 87.00 88 SER A O 1
ATOM 710 N N . ILE A 1 89 ? -12.679 -4.114 40.702 1.00 88.75 89 ILE A N 1
ATOM 711 C CA . ILE A 1 89 ? -11.742 -3.091 40.222 1.00 88.75 89 ILE A CA 1
ATOM 712 C C . ILE A 1 89 ? -12.494 -1.961 39.510 1.00 88.75 89 ILE A C 1
ATOM 714 O O . ILE A 1 89 ? -12.851 -2.073 38.347 1.00 88.75 89 ILE A O 1
ATOM 718 N N . ASP A 1 90 ? -12.690 -0.827 40.172 1.00 84.56 90 ASP A N 1
ATOM 719 C CA . ASP A 1 90 ? -13.354 0.353 39.602 1.00 84.56 90 ASP A CA 1
ATOM 720 C C . ASP A 1 90 ? -12.376 1.355 38.975 1.00 84.56 90 ASP A C 1
ATOM 722 O O . ASP A 1 90 ? -12.750 2.132 38.093 1.00 84.56 90 ASP A O 1
ATOM 726 N N . LEU A 1 91 ? -11.121 1.358 39.429 1.00 86.00 91 LEU A N 1
ATOM 727 C CA . LEU A 1 91 ? -10.079 2.271 38.971 1.00 86.00 91 LEU A CA 1
ATOM 728 C C . LEU A 1 91 ? -8.795 1.507 38.673 1.00 86.00 91 LEU A C 1
ATOM 730 O O . LEU A 1 91 ? -8.335 0.733 39.508 1.00 86.00 91 LEU A O 1
ATOM 734 N N . TYR A 1 92 ? -8.159 1.781 37.537 1.00 89.44 92 TYR A N 1
ATOM 735 C CA . TYR A 1 92 ? -6.899 1.128 37.187 1.00 89.44 92 TYR A CA 1
ATOM 736 C C . TYR A 1 92 ? -5.958 2.041 36.394 1.00 89.44 92 TYR A C 1
ATOM 738 O O . TYR A 1 92 ? -6.367 3.048 35.829 1.00 89.44 92 TYR A O 1
ATOM 746 N N . GLU A 1 93 ? -4.669 1.722 36.367 1.00 88.31 93 GLU A N 1
ATOM 747 C CA . GLU A 1 93 ? -3.651 2.456 35.610 1.00 88.31 93 GLU A CA 1
ATOM 748 C C . GLU A 1 93 ? -2.722 1.476 34.897 1.00 88.31 93 GLU A C 1
ATOM 750 O O . GLU A 1 93 ? -2.255 0.507 35.497 1.00 88.31 93 GLU A O 1
ATOM 755 N N . ILE A 1 94 ? -2.387 1.774 33.642 1.00 85.12 94 ILE A N 1
ATOM 756 C CA . ILE A 1 94 ? -1.397 1.030 32.868 1.00 85.12 94 ILE A CA 1
ATOM 757 C C . ILE A 1 94 ? -0.127 1.871 32.760 1.00 85.12 94 ILE A C 1
ATOM 759 O O . ILE A 1 94 ? -0.163 3.033 32.346 1.00 85.12 94 ILE A O 1
ATOM 763 N N . ARG A 1 95 ? 1.016 1.266 33.086 1.00 89.75 95 ARG A N 1
ATOM 764 C CA . ARG A 1 95 ? 2.347 1.862 32.942 1.00 89.75 95 ARG A CA 1
ATOM 765 C C . ARG A 1 95 ? 3.210 1.007 32.037 1.00 89.75 95 ARG A C 1
ATOM 767 O O . ARG A 1 95 ? 3.262 -0.210 32.184 1.00 89.75 95 ARG A O 1
ATOM 774 N N . ILE A 1 96 ? 3.918 1.654 31.122 1.00 85.69 96 ILE A N 1
ATOM 775 C CA . ILE A 1 96 ? 4.779 0.993 30.145 1.00 85.69 96 ILE A CA 1
ATOM 776 C C . ILE A 1 96 ? 6.135 1.682 30.150 1.00 85.69 96 ILE A C 1
ATOM 778 O O . ILE A 1 96 ? 6.216 2.912 30.144 1.00 85.69 96 ILE A O 1
ATOM 782 N N . SER A 1 97 ? 7.205 0.893 30.137 1.00 86.88 97 SER A N 1
ATOM 783 C CA . SER A 1 97 ? 8.555 1.416 29.955 1.00 86.88 97 SER A CA 1
ATOM 784 C C . SER A 1 97 ? 9.405 0.557 29.033 1.00 86.88 97 SER A C 1
ATOM 786 O O . SER A 1 97 ? 9.319 -0.671 29.043 1.00 86.88 97 SER A O 1
ATOM 788 N N . TYR A 1 98 ? 10.222 1.226 28.226 1.00 84.69 98 TYR A N 1
ATOM 789 C CA . TYR A 1 98 ? 11.137 0.609 27.267 1.00 84.69 98 TYR A CA 1
ATOM 790 C C . TYR A 1 98 ? 12.291 1.569 26.919 1.00 84.69 98 TYR A C 1
ATOM 792 O O . TYR A 1 98 ? 12.200 2.769 27.200 1.00 84.69 98 TYR A O 1
ATOM 800 N N . PRO A 1 99 ? 13.408 1.084 26.346 1.00 78.69 99 PRO A N 1
ATOM 801 C CA . PRO A 1 99 ? 14.531 1.934 25.957 1.00 78.69 99 PRO A CA 1
ATOM 802 C C . PRO A 1 99 ? 14.123 2.995 24.924 1.00 78.69 99 PRO A C 1
ATOM 804 O O . PRO A 1 99 ? 13.551 2.680 23.896 1.00 78.69 99 PRO A O 1
ATOM 807 N N . GLY A 1 100 ? 14.470 4.264 25.121 1.00 66.44 100 GLY A N 1
ATOM 808 C CA . GLY A 1 100 ? 14.020 5.362 24.252 1.00 66.44 100 GLY A CA 1
ATOM 809 C C . GLY A 1 100 ? 14.559 5.357 22.819 1.00 66.44 100 GLY A C 1
ATOM 810 O O . GLY A 1 100 ? 14.140 6.177 22.011 1.00 66.44 100 GLY A O 1
ATOM 811 N N . HIS A 1 101 ? 15.486 4.453 22.505 1.00 66.94 101 HIS A N 1
ATOM 812 C CA . HIS A 1 101 ? 15.993 4.215 21.153 1.00 66.94 101 HIS A CA 1
ATOM 813 C C . HIS A 1 101 ? 15.316 3.024 20.456 1.00 66.94 101 HIS A C 1
ATOM 815 O O . HIS A 1 101 ? 15.638 2.753 19.304 1.00 66.94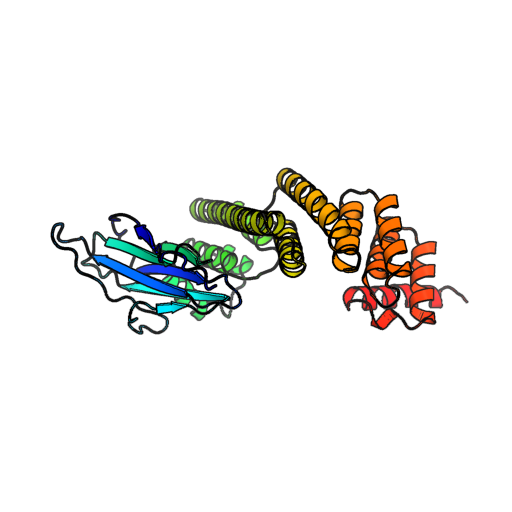 101 HIS A O 1
ATOM 821 N N . SER A 1 102 ? 14.417 2.300 21.130 1.00 60.00 102 SER A N 1
ATOM 822 C CA . SER A 1 102 ? 13.696 1.175 20.533 1.00 60.00 102 SER A CA 1
ATOM 823 C C . SER A 1 102 ? 12.601 1.656 19.589 1.00 60.00 102 SER A C 1
ATOM 825 O O . SER A 1 102 ? 11.869 2.588 19.935 1.00 60.00 102 SER A O 1
ATOM 827 N N . ASN A 1 103 ? 12.406 0.971 18.462 1.00 58.62 103 ASN A N 1
ATOM 828 C CA . ASN A 1 103 ? 11.245 1.177 17.601 1.00 58.62 103 ASN A CA 1
ATOM 829 C C . ASN A 1 103 ? 10.029 0.397 18.138 1.00 58.62 103 ASN A C 1
ATOM 831 O O . ASN A 1 103 ? 9.498 -0.511 17.494 1.00 58.62 103 ASN A O 1
ATOM 835 N N . ILE A 1 104 ? 9.641 0.714 19.377 1.00 52.84 104 ILE A N 1
ATOM 836 C CA . ILE A 1 104 ? 8.496 0.115 20.057 1.00 52.84 104 ILE A CA 1
ATOM 837 C C . ILE A 1 104 ? 7.286 1.032 19.934 1.00 52.84 104 ILE A C 1
ATOM 839 O O . ILE A 1 104 ? 7.351 2.220 20.253 1.00 52.84 104 ILE A O 1
ATOM 843 N N . VAL A 1 105 ? 6.159 0.445 19.537 1.00 49.78 105 VAL A N 1
ATOM 844 C CA . VAL A 1 105 ? 4.852 1.096 19.579 1.00 49.78 105 VAL A CA 1
ATOM 845 C C . VAL A 1 105 ? 3.990 0.378 20.606 1.00 49.78 105 VAL A C 1
ATOM 847 O O . VAL A 1 105 ? 3.741 -0.820 20.476 1.00 49.78 105 VAL A O 1
ATOM 850 N N . ALA A 1 106 ? 3.548 1.113 21.624 1.00 40.88 106 ALA A N 1
ATOM 851 C CA . ALA A 1 106 ? 2.683 0.608 22.678 1.00 40.88 106 ALA A CA 1
ATOM 852 C C . ALA A 1 106 ? 1.293 1.252 22.583 1.00 40.88 106 ALA A C 1
ATOM 854 O O . ALA A 1 106 ? 1.172 2.477 22.533 1.00 40.88 106 ALA A O 1
ATOM 855 N N . PHE A 1 107 ? 0.253 0.425 22.570 1.00 47.81 107 PHE A N 1
ATOM 856 C CA . PHE A 1 107 ? -1.146 0.839 22.601 1.00 47.81 107 PHE A CA 1
ATOM 857 C C . PHE A 1 107 ? -1.814 0.243 23.838 1.00 47.81 107 PHE A C 1
ATOM 859 O O . PHE A 1 107 ? -1.559 -0.909 24.176 1.00 47.81 107 PHE A O 1
ATOM 866 N N . HIS A 1 108 ? -2.687 1.009 24.484 1.00 46.53 108 HIS A N 1
ATOM 867 C CA . HIS A 1 108 ? -3.642 0.486 25.456 1.00 46.53 108 HIS A CA 1
ATOM 868 C C . HIS A 1 108 ? -5.025 0.551 24.814 1.00 46.53 108 HIS A C 1
ATOM 870 O O . HIS A 1 108 ? -5.340 1.533 24.137 1.00 46.53 108 HIS A O 1
ATOM 876 N N . VAL A 1 109 ? -5.808 -0.513 24.952 1.00 44.78 109 VAL A N 1
ATOM 877 C CA . VAL A 1 109 ? -7.167 -0.579 24.412 1.00 44.78 109 VAL A CA 1
ATOM 878 C C . VAL A 1 109 ? -8.034 -1.321 25.415 1.00 44.78 109 VAL A C 1
ATOM 880 O O . VAL A 1 109 ? -7.696 -2.430 25.819 1.00 44.78 109 VAL A O 1
ATOM 883 N N . ASP A 1 110 ? -9.165 -0.737 25.783 1.00 45.72 110 ASP A N 1
ATOM 884 C CA . ASP A 1 110 ? -10.146 -1.416 26.622 1.00 45.72 110 ASP A CA 1
ATOM 885 C C . ASP A 1 110 ? -10.845 -2.505 25.792 1.00 45.72 110 ASP A C 1
ATOM 887 O O . ASP A 1 110 ? -11.367 -2.232 24.705 1.00 45.72 110 ASP A O 1
ATOM 891 N N . ASN A 1 111 ? -10.880 -3.739 26.311 1.00 41.31 111 ASN A N 1
ATOM 892 C CA . ASN A 1 111 ? -11.708 -4.843 25.798 1.00 41.31 111 ASN A CA 1
ATOM 893 C C . ASN A 1 111 ? -11.354 -5.421 24.399 1.00 41.31 111 ASN A C 1
ATOM 895 O O . ASN A 1 111 ? -12.233 -5.918 23.698 1.00 41.31 111 ASN A O 1
ATOM 899 N N . TYR A 1 112 ? -10.093 -5.373 23.949 1.00 41.91 112 TYR A N 1
ATOM 900 C CA . TYR A 1 112 ? -9.714 -5.795 22.581 1.00 41.91 112 TYR A CA 1
ATOM 901 C C . TYR A 1 112 ? -9.502 -7.317 22.398 1.00 41.91 112 TYR A C 1
ATOM 903 O O . TYR A 1 112 ? -9.826 -7.837 21.333 1.00 41.91 112 TYR A O 1
ATOM 911 N N . GLU A 1 113 ? -8.986 -8.045 23.398 1.00 37.28 113 GLU A N 1
ATOM 912 C CA . GLU A 1 113 ? -8.639 -9.479 23.266 1.00 37.28 113 GLU A CA 1
ATOM 913 C C . GLU A 1 113 ? -9.823 -10.421 23.490 1.00 37.28 113 GLU A C 1
ATOM 915 O O . GLU A 1 113 ? -10.007 -11.302 22.665 1.00 37.28 113 GLU A O 1
ATOM 920 N N . ASP A 1 114 ? -10.707 -10.194 24.466 1.00 38.81 114 ASP A N 1
ATOM 921 C CA . ASP A 1 114 ? -11.945 -10.987 24.607 1.00 38.81 114 ASP A CA 1
ATOM 922 C C . ASP A 1 114 ? -12.802 -10.913 23.339 1.00 38.81 114 ASP A C 1
ATOM 924 O O . ASP A 1 114 ? -13.437 -11.881 22.919 1.00 38.81 114 ASP A O 1
ATOM 928 N N . ILE A 1 115 ? -12.751 -9.759 22.671 1.00 37.44 115 ILE A N 1
ATOM 929 C CA . ILE A 1 115 ? -13.333 -9.527 21.357 1.00 37.44 115 ILE A CA 1
ATOM 930 C C . ILE A 1 115 ? -12.578 -10.290 20.252 1.00 37.44 115 ILE A C 1
ATOM 932 O O . ILE A 1 115 ? -13.226 -10.873 19.392 1.00 37.44 115 ILE A O 1
ATOM 936 N N . LEU A 1 116 ? -11.242 -10.321 20.251 1.00 36.19 116 LEU A N 1
ATOM 937 C CA . LEU A 1 116 ? -10.443 -11.039 19.245 1.00 36.19 116 LEU A CA 1
ATOM 938 C C . LEU A 1 116 ? -10.419 -12.562 19.428 1.00 36.19 116 LEU A C 1
ATOM 940 O O . LEU A 1 116 ? -10.314 -13.278 18.435 1.00 36.19 116 LEU A O 1
ATOM 944 N N . GLU A 1 117 ? -10.476 -13.064 20.658 1.00 38.12 117 GLU A N 1
ATOM 945 C CA . GLU A 1 117 ? -10.440 -14.485 20.998 1.00 38.12 117 GLU A CA 1
ATOM 946 C C . GLU A 1 117 ? -11.825 -15.118 20.820 1.00 38.12 117 GLU A C 1
ATOM 948 O O . GLU A 1 117 ? -11.922 -16.180 20.200 1.00 38.12 117 GLU A O 1
ATOM 953 N N . SER A 1 118 ? -12.905 -14.407 21.190 1.00 34.72 118 SER A N 1
ATOM 954 C CA . SER A 1 118 ? -14.271 -14.778 20.782 1.00 34.72 118 SER A CA 1
ATOM 955 C C . SER A 1 118 ? -14.469 -14.666 19.266 1.00 34.72 118 SER A C 1
ATOM 957 O O . SER A 1 118 ? -15.012 -15.587 18.658 1.00 34.72 118 SER A O 1
ATOM 959 N N . ALA A 1 119 ? -13.947 -13.614 18.616 1.00 35.94 119 ALA A N 1
ATOM 960 C CA . ALA A 1 119 ? -14.013 -13.485 17.159 1.00 35.94 119 ALA A CA 1
ATOM 961 C C . ALA A 1 119 ? -13.201 -14.572 16.441 1.00 35.94 119 ALA A C 1
ATOM 963 O O . ALA A 1 119 ? -13.688 -15.137 15.470 1.00 35.94 119 ALA A O 1
ATOM 964 N N . LYS A 1 120 ? -12.002 -14.942 16.915 1.00 38.41 120 LYS A N 1
ATOM 965 C CA . LYS A 1 120 ? -11.222 -16.058 16.343 1.00 38.41 120 LYS A CA 1
ATOM 966 C C . LYS A 1 120 ? -11.957 -17.395 16.435 1.00 38.41 120 LYS A C 1
ATOM 968 O O . LYS A 1 120 ? -11.802 -18.210 15.532 1.00 38.41 120 LYS A O 1
ATOM 973 N N . GLN A 1 121 ? -12.721 -17.626 17.503 1.00 41.03 121 GLN A N 1
ATOM 974 C CA . GLN A 1 121 ? -13.452 -18.880 17.701 1.00 41.03 121 GLN A CA 1
ATOM 975 C C . GLN A 1 121 ? -14.780 -18.935 16.920 1.00 41.03 121 GLN A C 1
ATOM 977 O O . GLN A 1 121 ? -15.151 -20.018 16.469 1.00 41.03 121 GLN A O 1
ATOM 982 N N . ASP A 1 122 ? -15.444 -17.796 16.675 1.00 36.91 122 ASP A N 1
ATOM 983 C CA . ASP A 1 122 ? -16.727 -17.732 15.947 1.00 36.91 122 ASP A CA 1
ATOM 984 C C . ASP A 1 122 ? -16.610 -17.367 14.442 1.00 36.91 122 ASP A C 1
ATOM 986 O O . ASP A 1 122 ? -17.544 -17.621 13.674 1.00 36.91 122 ASP A O 1
ATOM 990 N N . MET A 1 123 ? -15.489 -16.793 13.972 1.00 38.75 123 MET A N 1
ATOM 991 C CA . MET A 1 123 ? -15.353 -16.231 12.609 1.00 38.75 123 MET A CA 1
ATOM 992 C C . MET A 1 123 ? -14.587 -17.052 11.569 1.00 38.75 123 MET A C 1
ATOM 994 O O . MET A 1 123 ? -14.454 -16.585 10.434 1.00 38.75 123 MET A O 1
ATOM 998 N N . ASP A 1 124 ? -14.194 -18.297 11.824 1.00 45.47 124 ASP A N 1
ATOM 999 C CA . ASP A 1 124 ? -13.732 -19.154 10.713 1.00 45.47 124 ASP A CA 1
ATOM 1000 C C . ASP A 1 124 ? -14.836 -19.398 9.643 1.00 45.47 124 ASP A C 1
ATOM 1002 O O . ASP A 1 124 ? -14.617 -20.090 8.648 1.00 45.47 124 ASP A O 1
ATOM 1006 N N . LEU A 1 125 ? -16.031 -18.804 9.807 1.00 46.62 125 LEU A N 1
ATOM 1007 C CA . LEU A 1 125 ? -17.217 -19.033 8.987 1.00 46.62 125 LEU A CA 1
ATOM 1008 C C . LEU A 1 125 ? -17.894 -17.774 8.389 1.00 46.62 125 LEU A C 1
ATOM 1010 O O . LEU A 1 125 ? -18.761 -17.951 7.533 1.00 46.62 125 LEU A O 1
ATOM 1014 N N . ILE A 1 126 ? -17.549 -16.526 8.767 1.00 50.25 126 ILE A N 1
ATOM 1015 C CA . ILE A 1 126 ? -18.289 -15.317 8.311 1.00 50.25 126 ILE A CA 1
ATOM 1016 C C . ILE A 1 126 ? -17.351 -14.220 7.776 1.00 50.25 126 ILE A C 1
ATOM 1018 O O . ILE A 1 126 ? -16.428 -13.777 8.452 1.00 50.25 126 ILE A O 1
ATOM 1022 N N . SER A 1 127 ? -17.606 -13.753 6.547 1.00 61.84 127 SER A N 1
ATOM 1023 C CA . SER A 1 127 ? -16.848 -12.663 5.907 1.00 61.84 127 SER A CA 1
ATOM 1024 C C . SER A 1 127 ? -17.196 -11.281 6.490 1.00 61.84 127 SER A C 1
ATOM 1026 O O . SER A 1 127 ? -18.320 -11.095 6.951 1.00 61.84 127 SER A O 1
ATOM 1028 N N . PHE A 1 128 ? -16.283 -10.295 6.419 1.00 67.00 128 PHE A N 1
ATOM 1029 C CA . PHE A 1 128 ? -16.510 -8.924 6.928 1.00 67.00 128 PHE A CA 1
ATOM 1030 C C . PHE A 1 128 ? -17.842 -8.330 6.449 1.00 67.00 128 PHE A C 1
ATOM 1032 O O . PHE A 1 128 ? -18.650 -7.889 7.263 1.00 67.00 128 PHE A O 1
ATOM 1039 N N . SER A 1 129 ? -18.109 -8.393 5.141 1.00 62.03 129 SER A N 1
ATOM 1040 C CA . SER A 1 129 ? -19.342 -7.857 4.556 1.00 62.03 129 SER A CA 1
ATOM 1041 C C . SER A 1 129 ? -20.585 -8.621 5.027 1.00 62.03 129 SER A C 1
ATOM 1043 O O . SER A 1 129 ? -21.590 -8.002 5.348 1.00 62.03 129 SER A O 1
ATOM 1045 N N . SER A 1 130 ? -20.513 -9.951 5.159 1.00 60.62 130 SER A N 1
ATOM 1046 C CA . SER A 1 130 ? -21.629 -10.754 5.689 1.00 60.62 130 SER A CA 1
ATOM 1047 C C . SER A 1 130 ? -21.900 -10.490 7.171 1.00 60.62 130 SER A C 1
ATOM 1049 O O . SER A 1 130 ? -23.043 -10.564 7.610 1.00 60.62 130 SER A O 1
ATOM 1051 N N . GLY A 1 131 ? -20.860 -10.196 7.950 1.00 66.69 131 GLY A N 1
ATOM 1052 C CA . GLY A 1 131 ? -20.995 -9.859 9.362 1.00 66.69 131 GLY A CA 1
ATOM 1053 C C . GLY A 1 131 ? -21.615 -8.480 9.585 1.00 66.69 131 GLY A C 1
ATOM 1054 O O . GLY A 1 131 ? -22.392 -8.323 10.520 1.00 66.69 131 GLY A O 1
ATOM 1055 N N . LEU A 1 132 ? -21.335 -7.523 8.694 1.00 69.38 132 LEU A N 1
ATOM 1056 C CA . LEU A 1 132 ? -21.864 -6.154 8.735 1.00 69.38 132 LEU A CA 1
ATOM 1057 C C . LEU A 1 132 ? -23.362 -6.053 8.374 1.00 69.38 132 LEU A C 1
ATOM 1059 O O . LEU A 1 132 ? -24.013 -5.052 8.662 1.00 69.38 132 LEU A O 1
ATOM 1063 N N . GLU A 1 133 ? -23.922 -7.075 7.721 1.00 69.06 133 GLU A N 1
ATOM 1064 C CA . GLU A 1 133 ? -25.358 -7.158 7.413 1.00 69.06 133 GLU A CA 1
ATOM 1065 C C . GLU A 1 133 ? -26.207 -7.576 8.625 1.00 69.06 133 GLU A C 1
ATOM 1067 O O . GLU A 1 133 ? -27.435 -7.431 8.615 1.00 69.06 133 GLU A O 1
ATOM 1072 N N . LEU A 1 134 ? -25.575 -8.118 9.669 1.00 69.50 134 LEU A N 1
ATOM 1073 C CA . LEU A 1 134 ? -26.257 -8.576 10.871 1.00 69.50 134 LEU A CA 1
ATOM 1074 C C . LEU A 1 134 ? -26.575 -7.385 11.781 1.00 69.50 134 LEU A C 1
ATOM 1076 O O . LEU A 1 134 ? -25.784 -6.471 11.935 1.00 69.50 134 LEU A O 1
ATOM 1080 N N . ASP A 1 135 ? -27.720 -7.392 12.461 1.00 70.75 135 ASP A N 1
ATOM 1081 C CA . ASP A 1 135 ? -28.075 -6.308 13.394 1.00 70.75 135 ASP A CA 1
ATOM 1082 C C . ASP A 1 135 ? -27.382 -6.507 14.758 1.00 70.75 135 ASP A C 1
ATOM 1084 O O . ASP A 1 135 ? -28.033 -6.721 15.780 1.00 70.75 135 ASP A O 1
ATOM 1088 N N . LYS A 1 136 ? -26.041 -6.544 14.756 1.00 68.75 136 LYS A N 1
ATOM 1089 C CA . LYS A 1 136 ? -25.194 -6.825 15.927 1.00 68.75 136 LYS A CA 1
ATOM 1090 C C . LYS A 1 136 ? -24.035 -5.814 16.028 1.00 68.75 136 LYS A C 1
ATOM 1092 O O . LYS A 1 136 ? -22.938 -6.111 15.557 1.00 68.75 136 LYS A O 1
ATOM 1097 N N . PRO A 1 137 ? -24.239 -4.656 16.685 1.00 62.41 137 PRO A N 1
ATOM 1098 C CA . PRO A 1 137 ? -23.221 -3.603 16.807 1.00 62.41 137 PRO A CA 1
ATOM 1099 C C . PRO A 1 137 ? -21.890 -4.078 17.407 1.00 62.41 137 PRO A C 1
ATOM 1101 O O . PRO A 1 137 ? -20.827 -3.740 16.889 1.00 62.41 137 PRO A O 1
ATOM 1104 N N . GLU A 1 138 ? -21.938 -4.941 18.428 1.00 57.31 138 GLU A N 1
ATOM 1105 C CA . GLU A 1 138 ? -20.727 -5.518 19.025 1.00 57.31 138 GLU A CA 1
ATOM 1106 C C . GLU A 1 138 ? -19.900 -6.290 17.995 1.00 57.31 138 GLU A C 1
ATOM 1108 O O . GLU A 1 138 ? -18.707 -6.039 17.866 1.00 57.31 138 GLU A O 1
ATOM 1113 N N . LEU A 1 139 ? -20.534 -7.145 17.181 1.00 61.38 139 LEU A N 1
ATOM 1114 C CA . LEU A 1 139 ? -19.860 -7.892 16.113 1.00 61.38 139 LEU A CA 1
ATOM 1115 C C . LEU A 1 139 ? -19.214 -6.948 15.085 1.00 61.38 139 LEU A C 1
ATOM 1117 O O . LEU A 1 139 ? -18.098 -7.196 14.634 1.00 61.38 139 LEU A O 1
ATOM 1121 N N . HIS A 1 140 ? -19.878 -5.843 14.738 1.00 68.75 140 HIS A N 1
ATOM 1122 C CA . HIS A 1 140 ? -19.319 -4.853 13.813 1.00 68.75 140 HIS A CA 1
ATOM 1123 C C . HIS A 1 140 ? -18.041 -4.223 14.358 1.00 68.75 140 HIS A C 1
ATOM 1125 O O . HIS A 1 140 ? -17.060 -4.088 13.624 1.00 68.75 140 HIS A O 1
ATOM 1131 N N . LYS A 1 141 ? -18.027 -3.887 15.652 1.00 62.59 141 LYS A N 1
ATOM 1132 C CA . LYS A 1 141 ? -16.829 -3.398 16.335 1.00 62.59 141 LYS A CA 1
ATOM 1133 C C . LYS A 1 141 ? -15.696 -4.418 16.230 1.00 62.59 141 LYS A C 1
ATOM 1135 O O . LYS A 1 141 ? -14.604 -4.027 15.821 1.00 62.59 141 LYS A O 1
ATOM 1140 N N . GLN A 1 142 ? -15.955 -5.701 16.512 1.00 61.69 142 GLN A N 1
ATOM 1141 C CA . GLN A 1 142 ? -14.945 -6.771 16.413 1.00 61.69 142 GLN A CA 1
ATOM 1142 C C . GLN A 1 142 ? -14.355 -6.877 14.998 1.00 61.69 142 GLN A C 1
ATOM 1144 O O . GLN A 1 142 ? -13.137 -6.923 14.820 1.00 61.69 142 GLN A O 1
ATOM 1149 N N . LEU A 1 143 ? -15.218 -6.837 13.981 1.00 63.34 143 LEU A N 1
ATOM 1150 C CA . LEU A 1 143 ? -14.834 -6.924 12.572 1.00 63.34 143 LEU A CA 1
ATOM 1151 C C . LEU A 1 143 ? -13.969 -5.741 12.123 1.00 63.34 143 LEU A C 1
ATOM 1153 O O . LEU A 1 143 ? -12.946 -5.930 11.463 1.00 63.34 143 LEU A O 1
ATOM 1157 N N . ILE A 1 144 ? -14.354 -4.517 12.496 1.00 68.00 144 ILE A N 1
ATOM 1158 C CA . ILE A 1 144 ? -13.596 -3.287 12.209 1.00 68.00 144 ILE A CA 1
ATOM 1159 C C . ILE A 1 144 ? -12.216 -3.339 12.879 1.00 68.00 144 ILE A C 1
ATOM 1161 O O . ILE A 1 144 ? -11.194 -3.004 12.274 1.00 68.00 144 ILE A O 1
ATOM 1165 N N . VAL A 1 145 ? -12.188 -3.800 14.127 1.00 65.88 145 VAL A N 1
ATOM 1166 C CA . VAL A 1 145 ? -10.987 -4.001 14.936 1.00 65.88 145 VAL A CA 1
ATOM 1167 C C . VAL A 1 145 ? -10.023 -4.988 14.276 1.00 65.88 145 VAL A C 1
ATOM 1169 O O . VAL A 1 145 ? -8.851 -4.650 14.084 1.00 65.88 145 VAL A O 1
ATOM 1172 N N . GLN A 1 146 ? -10.502 -6.170 13.890 1.00 64.62 146 GLN A N 1
ATOM 1173 C CA . GLN A 1 146 ? -9.689 -7.206 13.256 1.00 64.62 146 GLN A CA 1
ATOM 1174 C C . GLN A 1 146 ? -9.163 -6.751 11.895 1.00 64.62 146 GLN A C 1
ATOM 1176 O O . GLN A 1 146 ? -8.002 -6.980 11.556 1.00 64.62 146 GLN A O 1
ATOM 1181 N N . LEU A 1 147 ? -9.993 -6.056 11.117 1.00 67.38 147 LEU A N 1
ATOM 1182 C CA . LEU A 1 147 ? -9.581 -5.525 9.826 1.00 67.38 147 LEU A CA 1
ATOM 1183 C C . LEU A 1 147 ? -8.395 -4.556 9.974 1.00 67.38 147 LEU A C 1
ATOM 1185 O O . LEU A 1 147 ? -7.455 -4.626 9.188 1.00 67.38 147 LEU A O 1
ATOM 1189 N N . SER A 1 148 ? -8.386 -3.729 11.025 1.00 63.94 148 SER A N 1
ATOM 1190 C CA . SER A 1 148 ? -7.312 -2.760 11.300 1.00 63.94 148 SER A CA 1
ATOM 1191 C C . SER A 1 148 ? -5.966 -3.364 11.733 1.00 63.94 148 SER A C 1
ATOM 1193 O O . SER A 1 148 ? -4.929 -2.692 11.669 1.00 63.94 148 SER A O 1
ATOM 1195 N N . SER A 1 149 ? -5.973 -4.608 12.214 1.00 61.56 149 SER A N 1
ATOM 1196 C CA . SER A 1 149 ? -4.773 -5.351 12.621 1.00 61.56 149 SER A CA 1
ATOM 1197 C C . SER A 1 149 ? -4.324 -6.372 11.573 1.00 61.56 149 SER A C 1
ATOM 1199 O O . SER A 1 149 ? -3.184 -6.834 11.609 1.00 61.56 149 SER A O 1
ATOM 1201 N N . SER A 1 150 ? -5.191 -6.695 10.614 1.00 61.12 150 SER A N 1
ATOM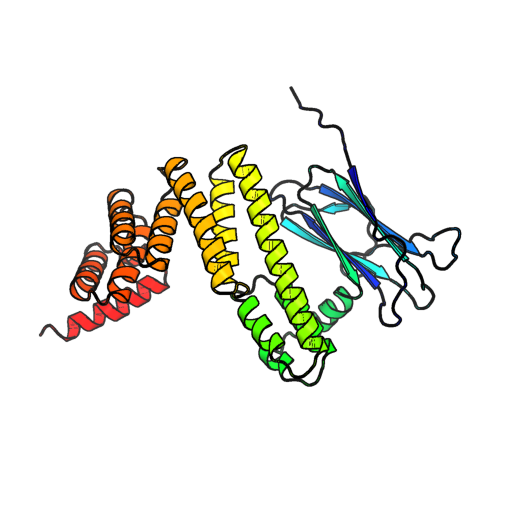 1202 C CA . SER A 1 150 ? -4.902 -7.598 9.505 1.00 61.12 150 SER A CA 1
ATOM 1203 C C . SER A 1 150 ? -4.047 -6.947 8.405 1.00 61.12 150 SER A C 1
ATOM 1205 O O . SER A 1 150 ? -4.002 -5.730 8.258 1.00 61.12 150 SER A O 1
ATOM 1207 N N . SER A 1 151 ? -3.380 -7.761 7.583 1.00 56.22 151 SER A N 1
ATOM 1208 C CA . SER A 1 151 ? -2.658 -7.320 6.377 1.00 56.22 151 SER A CA 1
ATOM 1209 C C . SER A 1 151 ? -3.530 -7.357 5.111 1.00 56.22 151 SER A C 1
ATOM 1211 O O . SER A 1 151 ? -3.017 -7.518 3.999 1.00 56.22 151 SER A O 1
ATOM 1213 N N . ILE A 1 152 ? -4.855 -7.259 5.270 1.00 60.62 152 ILE A N 1
ATOM 1214 C CA . ILE A 1 152 ? -5.821 -7.412 4.179 1.00 60.62 152 ILE A CA 1
ATOM 1215 C C . ILE A 1 152 ? -5.682 -6.255 3.182 1.00 60.62 152 ILE A C 1
ATOM 1217 O O . ILE A 1 152 ? -5.698 -5.078 3.530 1.00 60.62 152 ILE A O 1
ATOM 1221 N N . ALA A 1 153 ? -5.571 -6.590 1.896 1.00 56.66 153 ALA A N 1
ATOM 1222 C CA . ALA A 1 153 ? -5.557 -5.588 0.837 1.00 56.66 153 ALA A CA 1
ATOM 1223 C C . ALA A 1 153 ? -6.895 -4.826 0.782 1.00 56.66 153 ALA A C 1
ATOM 1225 O O . ALA A 1 153 ? -7.958 -5.436 0.860 1.00 56.66 153 ALA A O 1
ATOM 1226 N N . ASN A 1 154 ? -6.841 -3.506 0.565 1.00 66.94 154 ASN A N 1
ATOM 1227 C CA . ASN A 1 154 ? -8.016 -2.627 0.458 1.00 66.94 154 ASN A CA 1
ATOM 1228 C C . ASN A 1 154 ? -8.888 -2.552 1.736 1.00 66.94 154 ASN A C 1
ATOM 1230 O O . ASN A 1 154 ? -10.107 -2.393 1.661 1.00 66.94 154 ASN A O 1
ATOM 1234 N N . GLU A 1 155 ? -8.259 -2.618 2.912 1.00 73.25 155 GLU A N 1
ATOM 1235 C CA . GLU A 1 155 ? -8.891 -2.434 4.230 1.00 73.25 155 GLU A CA 1
ATOM 1236 C C . GLU A 1 155 ? -9.784 -1.180 4.325 1.00 73.25 155 GLU A C 1
ATOM 1238 O O . GLU A 1 155 ? -10.893 -1.229 4.848 1.00 73.25 155 GLU A O 1
ATOM 1243 N N . GLY A 1 156 ? -9.373 -0.060 3.732 1.00 76.62 156 GLY A N 1
ATOM 1244 C CA . GLY A 1 156 ? -10.168 1.164 3.698 1.00 76.62 156 GLY A CA 1
ATOM 1245 C C . GLY A 1 156 ? -11.405 1.081 2.807 1.00 76.62 156 GLY A C 1
ATOM 1246 O O . GLY A 1 156 ? -12.383 1.775 3.071 1.00 76.62 156 GLY A O 1
ATOM 1247 N N . GLY A 1 157 ? -11.395 0.232 1.775 1.00 76.75 157 GLY A N 1
ATOM 1248 C CA . GLY A 1 157 ? -12.587 -0.050 0.975 1.00 76.75 157 GLY A CA 1
ATOM 1249 C C . GLY A 1 157 ? -13.666 -0.752 1.797 1.00 76.75 157 GLY A C 1
ATOM 1250 O O . GLY A 1 157 ? -14.817 -0.333 1.766 1.00 76.75 157 GLY A O 1
ATOM 1251 N N . LEU A 1 158 ? -13.267 -1.745 2.594 1.00 76.31 158 LEU A N 1
ATOM 1252 C CA . LEU A 1 158 ? -14.159 -2.472 3.500 1.00 76.31 158 LEU A CA 1
ATOM 1253 C C . LEU A 1 158 ? -14.663 -1.571 4.640 1.00 76.31 158 LEU A C 1
ATOM 1255 O O . LEU A 1 158 ? -15.859 -1.521 4.909 1.00 76.31 158 LEU A O 1
ATOM 1259 N N . LEU A 1 159 ? -13.792 -0.762 5.254 1.00 80.75 159 LEU A N 1
ATOM 1260 C CA . LEU A 1 159 ? -14.208 0.185 6.300 1.00 80.75 159 LEU A CA 1
ATOM 1261 C C . LEU A 1 159 ? -15.189 1.249 5.786 1.00 80.75 159 LEU A C 1
ATOM 1263 O O . LEU A 1 159 ? -16.050 1.699 6.538 1.00 80.75 159 LEU A O 1
ATOM 1267 N N . LYS A 1 160 ? -15.106 1.638 4.507 1.00 80.44 160 LYS A N 1
ATOM 1268 C CA . LYS A 1 160 ? -16.078 2.553 3.889 1.00 80.44 160 LYS A CA 1
ATOM 1269 C C . LYS A 1 160 ? -17.484 1.960 3.800 1.00 80.44 160 LYS A C 1
ATOM 1271 O O . LYS A 1 160 ? -18.437 2.732 3.869 1.00 80.44 160 LYS A O 1
ATOM 1276 N N . GLU A 1 161 ? -17.635 0.637 3.708 1.00 77.62 161 GLU A N 1
ATOM 1277 C CA . GLU A 1 161 ? -18.956 -0.011 3.777 1.00 77.62 161 GLU A CA 1
ATOM 1278 C C . GLU A 1 161 ? -19.613 0.252 5.142 1.00 77.62 161 GLU A C 1
ATOM 1280 O O . GLU A 1 161 ? -20.787 0.616 5.209 1.00 77.62 161 GLU A O 1
ATOM 1285 N N . ALA A 1 162 ? -18.829 0.201 6.223 1.00 78.19 162 ALA A N 1
ATOM 1286 C CA . ALA A 1 162 ? -19.304 0.451 7.584 1.00 78.19 162 ALA A CA 1
ATOM 1287 C C . ALA A 1 162 ? -19.666 1.924 7.864 1.00 78.19 162 ALA A C 1
ATOM 1289 O O . ALA A 1 162 ? -20.528 2.190 8.699 1.00 78.19 162 ALA A O 1
ATOM 1290 N N . ILE A 1 163 ? -19.098 2.892 7.130 1.00 75.38 163 ILE A N 1
ATOM 1291 C CA . ILE A 1 163 ? -19.472 4.321 7.247 1.00 75.38 163 ILE A CA 1
ATOM 1292 C C . ILE A 1 163 ? -20.917 4.573 6.792 1.00 75.38 163 ILE A C 1
ATOM 1294 O O . ILE A 1 163 ? -21.558 5.520 7.244 1.00 75.38 163 ILE A O 1
ATOM 1298 N N . HIS A 1 164 ? -21.439 3.748 5.885 1.00 77.00 164 HIS A N 1
ATOM 1299 C CA . HIS A 1 164 ? -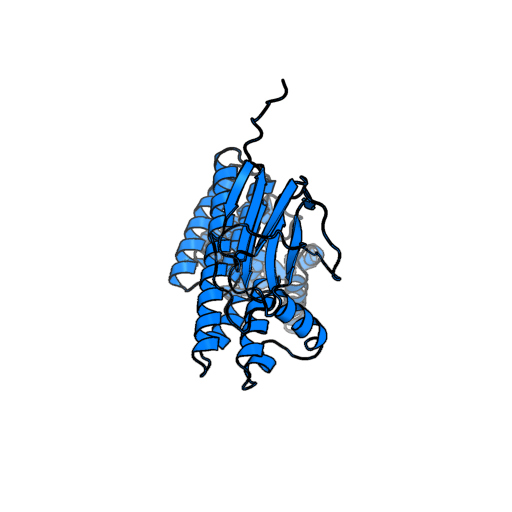22.800 3.881 5.364 1.00 77.00 164 HIS A CA 1
ATOM 1300 C C . HIS A 1 164 ? -23.832 3.073 6.159 1.00 77.00 164 HIS A C 1
ATOM 1302 O O . HIS A 1 164 ? -24.997 3.005 5.762 1.00 77.00 164 HIS A O 1
ATOM 1308 N N . HIS A 1 165 ? -23.423 2.468 7.276 1.00 78.25 165 HIS A N 1
ATOM 1309 C CA . HIS A 1 165 ? -24.305 1.665 8.105 1.00 78.25 165 HIS A CA 1
ATOM 1310 C C . HIS A 1 165 ? -25.340 2.532 8.852 1.00 78.25 165 HIS A C 1
ATOM 1312 O O . HIS A 1 165 ? -25.111 3.703 9.154 1.00 78.25 165 HIS A O 1
ATOM 1318 N N . LYS A 1 166 ? -26.513 1.954 9.146 1.00 76.25 166 LYS A N 1
ATOM 1319 C CA . LYS A 1 166 ? -27.629 2.646 9.826 1.00 76.25 166 LYS A CA 1
ATOM 1320 C C . LYS A 1 166 ? -27.356 2.930 11.309 1.00 76.25 166 LYS A C 1
ATOM 1322 O O . LYS A 1 166 ? -27.963 3.832 11.879 1.00 76.25 166 LYS A O 1
ATOM 1327 N N . ASP A 1 167 ? -26.493 2.123 11.924 1.00 72.00 167 ASP A N 1
ATOM 1328 C CA . ASP A 1 167 ? -26.148 2.202 13.343 1.00 72.00 167 ASP A CA 1
ATOM 1329 C C . ASP A 1 167 ? -25.048 3.257 13.581 1.00 72.00 167 ASP A C 1
ATOM 1331 O O . ASP A 1 167 ? -23.945 3.102 13.046 1.00 72.00 167 ASP A O 1
ATOM 1335 N N . PRO A 1 168 ? -25.315 4.315 14.373 1.00 60.97 168 PRO A N 1
ATOM 1336 C CA . PRO A 1 168 ? -24.355 5.391 14.619 1.00 60.97 168 PRO A CA 1
ATOM 1337 C C . PRO A 1 168 ? -23.049 4.930 15.272 1.00 60.97 168 PRO A C 1
ATOM 1339 O O . PRO A 1 168 ? -22.003 5.531 15.022 1.00 60.97 168 PRO A O 1
ATOM 1342 N N . GLU A 1 169 ? -23.094 3.880 16.093 1.00 57.47 169 GLU A N 1
ATOM 1343 C CA . GLU A 1 169 ? -21.919 3.345 16.780 1.00 57.47 169 GLU A CA 1
ATOM 1344 C C . GLU A 1 169 ? -20.964 2.662 15.790 1.00 57.47 169 GLU A C 1
ATOM 1346 O O . GLU A 1 169 ? -19.782 3.002 15.736 1.00 57.47 169 GLU A O 1
ATOM 1351 N N . THR A 1 170 ? -21.487 1.810 14.907 1.00 65.31 170 THR A N 1
ATOM 1352 C CA . THR A 1 170 ? -20.739 1.195 13.796 1.00 65.31 170 THR A CA 1
ATOM 1353 C C . THR A 1 170 ? -20.067 2.250 12.905 1.00 65.31 170 THR A C 1
ATOM 1355 O O . THR A 1 170 ? -18.885 2.130 12.570 1.00 65.31 170 THR A O 1
ATOM 1358 N N . VAL A 1 171 ? -20.798 3.318 12.559 1.00 65.44 171 VAL A N 1
ATOM 1359 C CA . VAL A 1 171 ? -20.264 4.437 11.762 1.00 65.44 171 VAL A CA 1
ATOM 1360 C C . VAL A 1 171 ? -19.134 5.152 12.507 1.00 65.44 171 VAL A C 1
ATOM 1362 O O . VAL A 1 171 ? -18.103 5.466 11.906 1.00 65.44 171 VAL A O 1
ATOM 1365 N N . HIS A 1 172 ? -19.301 5.394 13.812 1.00 55.91 172 HIS A N 1
ATOM 1366 C CA . HIS A 1 172 ? -18.279 6.024 14.645 1.00 55.91 172 HIS A CA 1
ATOM 1367 C C . HIS A 1 172 ? -17.002 5.176 14.720 1.00 55.91 172 HIS A C 1
ATOM 1369 O O . HIS A 1 172 ? -15.914 5.705 14.483 1.00 55.91 172 HIS A O 1
ATOM 1375 N N . TYR A 1 173 ? -17.119 3.868 14.971 1.00 64.44 173 TYR A N 1
ATOM 1376 C CA . TYR A 1 173 ? -15.969 2.960 14.999 1.00 64.44 173 TYR A CA 1
ATOM 1377 C C . TYR A 1 173 ? -15.241 2.925 13.657 1.00 64.44 173 TYR A C 1
ATOM 1379 O O . TYR A 1 173 ? -14.023 3.093 13.622 1.00 64.44 173 TYR A O 1
ATOM 1387 N N . ALA A 1 174 ? -15.967 2.796 12.545 1.00 68.31 174 ALA A N 1
ATOM 1388 C CA . ALA A 1 174 ? -15.364 2.788 11.216 1.00 68.31 174 ALA A CA 1
ATOM 1389 C C . ALA A 1 174 ? -14.577 4.081 10.940 1.00 68.31 174 ALA A C 1
ATOM 1391 O O . ALA A 1 174 ? -13.429 4.032 10.493 1.00 68.31 174 ALA A O 1
ATOM 1392 N N . ALA A 1 175 ? -15.158 5.242 11.259 1.00 67.25 175 ALA A N 1
ATOM 1393 C CA . ALA A 1 175 ? -14.503 6.535 11.082 1.00 67.25 175 ALA A CA 1
ATOM 1394 C C . ALA A 1 175 ? -13.247 6.686 11.962 1.00 67.25 175 ALA A C 1
ATOM 1396 O O . ALA A 1 175 ? -12.201 7.127 11.477 1.00 67.25 175 ALA A O 1
ATOM 1397 N N . THR A 1 176 ? -13.324 6.289 13.235 1.00 65.19 176 THR A N 1
ATOM 1398 C CA . THR A 1 176 ? -12.194 6.342 14.175 1.00 65.19 176 THR A CA 1
ATOM 1399 C C . THR A 1 176 ? -11.059 5.418 13.733 1.00 65.19 176 THR A C 1
ATOM 1401 O O . THR A 1 176 ? -9.901 5.838 13.705 1.00 65.19 176 THR A O 1
ATOM 1404 N N . THR A 1 177 ? -11.375 4.202 13.286 1.00 71.75 177 THR A N 1
ATOM 1405 C CA . THR A 1 177 ? -10.386 3.248 12.769 1.00 71.75 177 THR A CA 1
ATOM 1406 C C . THR A 1 177 ? -9.716 3.744 11.490 1.00 71.75 177 THR A C 1
ATOM 1408 O O . THR A 1 177 ? -8.501 3.619 11.352 1.00 71.75 177 THR A O 1
ATOM 1411 N N . ILE A 1 178 ? -10.459 4.367 10.571 1.00 76.81 178 ILE A N 1
ATOM 1412 C CA . ILE A 1 178 ? -9.873 4.977 9.366 1.00 76.81 178 ILE A CA 1
ATOM 1413 C C . ILE A 1 178 ? -8.877 6.080 9.737 1.00 76.81 178 ILE A C 1
ATOM 1415 O O . ILE A 1 178 ? -7.777 6.122 9.185 1.00 76.81 178 ILE A O 1
ATOM 1419 N N . ASN A 1 179 ? -9.239 6.962 10.674 1.00 73.56 179 ASN A N 1
ATOM 1420 C CA . ASN A 1 179 ? -8.348 8.029 11.133 1.00 73.56 179 ASN A CA 1
ATOM 1421 C C . ASN A 1 179 ? -7.076 7.464 11.777 1.00 73.56 179 ASN A C 1
ATOM 1423 O O . ASN A 1 179 ? -5.979 7.908 11.441 1.00 73.56 179 ASN A O 1
ATOM 1427 N N . LEU A 1 180 ? -7.216 6.438 12.620 1.00 74.31 180 LEU A N 1
ATOM 1428 C CA . LEU A 1 180 ? -6.093 5.745 13.247 1.00 74.31 180 LEU A CA 1
ATOM 1429 C C . LEU A 1 180 ? -5.147 5.119 12.210 1.00 74.31 180 LEU A C 1
ATOM 1431 O O . LEU A 1 180 ? -3.928 5.260 12.316 1.00 74.31 180 LEU A O 1
ATOM 1435 N N . LEU A 1 181 ? -5.687 4.434 11.198 1.00 77.56 181 LEU A N 1
ATOM 1436 C CA . LEU A 1 181 ? -4.878 3.814 10.146 1.00 77.56 181 LEU A CA 1
ATOM 1437 C C . LEU A 1 181 ? -4.159 4.863 9.290 1.00 77.56 181 LEU A C 1
ATOM 1439 O O . LEU A 1 181 ? -2.971 4.698 9.008 1.00 77.56 181 LEU A O 1
ATOM 1443 N N . ASN A 1 182 ? -4.836 5.958 8.926 1.00 82.12 182 ASN A N 1
ATOM 1444 C CA . ASN A 1 182 ? -4.206 7.082 8.227 1.00 82.12 182 ASN A CA 1
ATOM 1445 C C . ASN A 1 182 ? -3.028 7.647 9.036 1.00 82.12 182 ASN A C 1
ATOM 1447 O O . ASN A 1 182 ? -1.925 7.784 8.507 1.00 82.12 182 ASN A O 1
ATOM 1451 N N . GLU A 1 183 ? -3.230 7.909 10.330 1.00 76.69 183 GLU A N 1
ATOM 1452 C CA . GLU A 1 183 ? -2.178 8.412 11.217 1.00 76.69 183 GLU A CA 1
ATOM 1453 C C . GLU A 1 183 ? -1.000 7.431 11.321 1.00 76.69 183 GLU A C 1
ATOM 1455 O O . GLU A 1 183 ? 0.162 7.843 11.285 1.00 76.69 183 GLU A O 1
ATOM 1460 N N . ARG A 1 184 ? -1.280 6.123 11.393 1.00 78.31 184 ARG A N 1
ATOM 1461 C CA . ARG A 1 184 ? -0.253 5.074 11.428 1.00 78.31 184 ARG A CA 1
ATOM 1462 C C . ARG A 1 184 ? 0.607 5.084 10.164 1.00 78.31 184 ARG A C 1
ATOM 1464 O O . ARG A 1 184 ? 1.833 5.093 10.275 1.00 78.31 184 ARG A O 1
ATOM 1471 N N . TYR A 1 185 ? -0.009 5.106 8.980 1.00 85.56 185 TYR A N 1
ATOM 1472 C CA . TYR A 1 185 ? 0.733 5.177 7.719 1.00 85.56 185 TYR A CA 1
ATOM 1473 C C . TYR A 1 185 ? 1.571 6.456 7.628 1.00 85.56 185 TYR A C 1
ATOM 1475 O O . TYR A 1 185 ? 2.741 6.401 7.245 1.00 85.56 185 TYR A O 1
ATOM 1483 N N . GLU A 1 186 ? 1.007 7.603 8.012 1.00 85.88 186 GLU A N 1
ATOM 1484 C CA . GLU A 1 186 ? 1.713 8.885 7.972 1.00 85.88 186 GLU A CA 1
ATOM 1485 C C . GLU A 1 186 ? 2.919 8.914 8.910 1.00 85.88 186 GLU A C 1
ATOM 1487 O O . GLU A 1 186 ? 4.008 9.295 8.477 1.00 85.88 186 GLU A O 1
ATOM 1492 N N . LYS A 1 187 ? 2.761 8.447 10.154 1.00 79.38 187 LYS A N 1
ATOM 1493 C CA . LYS A 1 187 ? 3.857 8.361 11.128 1.00 79.38 187 LYS A CA 1
ATOM 1494 C C . LYS A 1 187 ? 4.964 7.418 10.667 1.00 79.38 187 LYS A C 1
ATOM 1496 O O . LYS A 1 187 ? 6.135 7.781 10.774 1.00 79.38 187 LYS A O 1
ATOM 1501 N N . GLN A 1 188 ? 4.619 6.252 10.116 1.00 82.50 188 GLN A N 1
ATOM 1502 C CA . GLN A 1 188 ? 5.614 5.301 9.609 1.00 82.50 188 GLN A CA 1
ATOM 1503 C C . GLN A 1 188 ? 6.411 5.902 8.447 1.00 82.50 188 GLN A C 1
ATOM 1505 O O . GLN A 1 188 ? 7.641 5.858 8.437 1.00 82.50 188 GLN A O 1
ATOM 1510 N N . ILE A 1 189 ? 5.718 6.522 7.487 1.00 91.88 189 ILE A N 1
ATOM 1511 C CA . ILE A 1 189 ? 6.354 7.197 6.352 1.00 91.88 189 ILE A CA 1
ATOM 1512 C C . ILE A 1 189 ? 7.232 8.357 6.838 1.00 91.88 189 ILE A C 1
ATOM 1514 O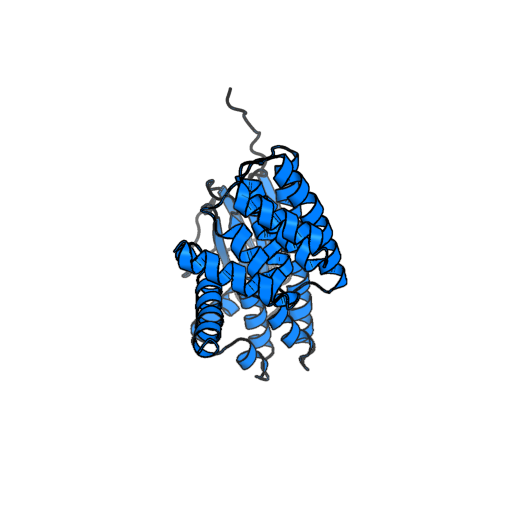 O . ILE A 1 189 ? 8.345 8.531 6.345 1.00 91.88 189 ILE A O 1
ATOM 1518 N N . GLU A 1 190 ? 6.773 9.165 7.795 1.00 90.75 190 GLU A N 1
ATOM 1519 C CA . GLU A 1 190 ? 7.558 10.271 8.348 1.00 90.75 190 GLU A CA 1
ATOM 1520 C C . GLU A 1 190 ? 8.825 9.773 9.056 1.00 90.75 190 GLU A C 1
ATOM 1522 O O . GLU A 1 190 ? 9.910 10.313 8.830 1.00 90.75 190 GLU A O 1
ATOM 1527 N N . TYR A 1 191 ? 8.703 8.732 9.879 1.00 85.94 191 TYR A N 1
ATOM 1528 C CA . TYR A 1 191 ? 9.819 8.121 10.594 1.00 85.94 191 TYR A CA 1
ATOM 1529 C C . TYR A 1 191 ? 10.881 7.580 9.632 1.00 85.94 191 TYR A C 1
ATOM 1531 O O . TYR A 1 191 ? 12.057 7.936 9.745 1.00 85.94 191 TYR A O 1
ATOM 1539 N N . LEU A 1 192 ? 10.468 6.797 8.632 1.00 87.94 192 LEU A N 1
ATOM 1540 C CA . LEU A 1 192 ? 11.376 6.260 7.621 1.00 87.94 192 LEU A CA 1
ATOM 1541 C C . LEU A 1 192 ? 12.009 7.365 6.766 1.00 87.94 192 LEU A C 1
ATOM 1543 O O . LEU A 1 192 ? 13.200 7.304 6.475 1.00 87.94 192 LEU A O 1
ATOM 1547 N N . ASN A 1 193 ? 11.260 8.415 6.411 1.00 93.19 193 ASN A N 1
ATOM 1548 C CA . ASN A 1 193 ? 11.815 9.556 5.677 1.00 93.19 193 ASN A CA 1
ATOM 1549 C C . ASN A 1 193 ? 12.878 10.291 6.503 1.00 93.19 193 ASN A C 1
ATOM 1551 O O . ASN A 1 193 ? 13.909 10.676 5.959 1.00 93.19 193 ASN A O 1
ATOM 1555 N N . LYS A 1 194 ? 12.665 10.481 7.813 1.00 92.75 194 LYS A N 1
ATOM 1556 C CA . LYS A 1 194 ? 13.680 11.084 8.696 1.00 92.75 194 LYS A CA 1
ATOM 1557 C C . LYS A 1 194 ? 14.963 10.257 8.712 1.00 92.75 194 LYS A C 1
ATOM 1559 O O . LYS A 1 194 ? 16.040 10.833 8.579 1.00 92.75 194 LYS A O 1
ATOM 1564 N N . GLN A 1 195 ? 14.852 8.934 8.822 1.00 92.69 195 GLN A N 1
ATOM 1565 C CA . GLN A 1 195 ? 16.013 8.044 8.751 1.00 92.69 195 GLN A CA 1
ATOM 1566 C C . GLN A 1 195 ? 16.706 8.115 7.390 1.00 92.69 195 GLN A C 1
ATOM 1568 O O . GLN A 1 195 ? 17.923 8.270 7.326 1.00 92.69 195 GLN A O 1
ATOM 1573 N N . PHE A 1 196 ? 15.927 8.072 6.308 1.00 95.06 196 PHE A N 1
ATOM 1574 C CA . PHE A 1 196 ? 16.435 8.161 4.946 1.00 95.06 196 PHE A CA 1
ATOM 1575 C C . PHE A 1 196 ? 17.220 9.454 4.705 1.00 95.06 196 PHE A C 1
ATOM 1577 O O . PHE A 1 196 ? 18.312 9.410 4.155 1.00 95.06 196 PHE A O 1
ATOM 1584 N N . LEU A 1 197 ? 16.706 10.600 5.163 1.00 94.56 197 LEU A N 1
ATOM 1585 C CA . LEU A 1 197 ? 17.378 11.895 5.015 1.00 94.56 197 LEU A CA 1
ATOM 1586 C C . LEU A 1 197 ? 18.671 12.000 5.837 1.00 94.56 197 LEU A C 1
ATOM 1588 O O . LEU A 1 197 ? 19.584 12.722 5.444 1.00 94.56 197 LEU A O 1
ATOM 1592 N N . GLN A 1 198 ? 18.756 11.311 6.978 1.00 94.56 198 GLN A N 1
ATOM 1593 C CA . GLN A 1 198 ? 19.958 11.292 7.817 1.00 94.56 198 GLN A CA 1
ATOM 1594 C C . GLN A 1 198 ? 21.032 10.350 7.267 1.00 94.56 198 GLN A C 1
ATOM 1596 O O . GLN A 1 198 ? 22.218 10.674 7.311 1.00 94.56 198 GLN A O 1
ATOM 1601 N N . ASN A 1 199 ? 20.622 9.180 6.778 1.00 93.62 199 ASN A N 1
ATOM 1602 C CA . ASN A 1 199 ? 21.507 8.166 6.225 1.00 93.62 199 ASN A CA 1
ATOM 1603 C C . ASN A 1 199 ? 20.800 7.411 5.087 1.00 93.62 199 ASN A C 1
ATOM 1605 O O . ASN A 1 199 ? 20.128 6.406 5.344 1.00 93.62 199 ASN A O 1
ATOM 1609 N N . PRO A 1 200 ? 20.938 7.873 3.832 1.00 94.50 200 PRO A N 1
ATOM 1610 C CA . PRO A 1 200 ? 20.286 7.233 2.699 1.00 94.50 200 PRO A CA 1
ATOM 1611 C C . PRO A 1 200 ? 20.802 5.806 2.483 1.00 94.50 200 PRO A C 1
ATOM 1613 O O . PRO A 1 200 ? 21.944 5.593 2.076 1.00 94.50 200 PRO A O 1
ATOM 1616 N N . GLN A 1 201 ? 19.944 4.814 2.727 1.00 95.06 201 GLN A N 1
ATOM 1617 C CA . GLN A 1 201 ? 20.228 3.399 2.481 1.00 95.06 201 GLN A CA 1
ATOM 1618 C C . GLN A 1 201 ? 19.176 2.789 1.558 1.00 95.06 201 GLN A C 1
ATOM 1620 O O . GLN A 1 201 ? 17.990 3.105 1.664 1.00 95.06 201 GLN A O 1
ATOM 1625 N N . ASN A 1 202 ? 19.610 1.869 0.690 1.00 93.81 202 ASN A N 1
ATOM 1626 C CA . ASN A 1 202 ? 18.729 1.202 -0.272 1.00 93.81 202 ASN A CA 1
ATOM 1627 C C . ASN A 1 202 ? 17.596 0.428 0.427 1.00 93.81 202 ASN A C 1
ATOM 1629 O O . ASN A 1 202 ? 16.467 0.432 -0.046 1.00 93.81 202 ASN A O 1
ATOM 1633 N N . GLU A 1 203 ? 17.871 -0.192 1.578 1.00 93.12 203 GLU A N 1
ATOM 1634 C CA . GLU A 1 203 ? 16.863 -0.949 2.334 1.00 93.12 203 GLU A CA 1
ATOM 1635 C C . GLU A 1 203 ? 15.763 -0.042 2.905 1.00 93.12 203 GLU A C 1
ATOM 1637 O O . GLU A 1 203 ? 14.579 -0.320 2.725 1.00 93.12 203 GLU A O 1
ATOM 1642 N N . ILE A 1 204 ? 16.138 1.104 3.485 1.00 92.62 204 ILE A N 1
ATOM 1643 C CA . ILE A 1 204 ? 15.176 2.111 3.967 1.00 92.62 204 ILE A CA 1
ATOM 1644 C C . ILE A 1 204 ? 14.348 2.654 2.796 1.00 92.62 204 ILE A C 1
ATOM 1646 O O . ILE A 1 204 ? 13.136 2.836 2.913 1.00 92.62 204 ILE A O 1
ATOM 1650 N N . ALA A 1 205 ? 14.981 2.893 1.645 1.00 96.69 205 ALA A N 1
ATOM 1651 C CA . ALA A 1 205 ? 14.281 3.382 0.465 1.00 96.69 205 ALA A CA 1
ATOM 1652 C C . ALA A 1 205 ? 13.269 2.358 -0.086 1.00 96.69 205 ALA A C 1
ATOM 1654 O O . ALA A 1 205 ? 12.138 2.732 -0.409 1.00 96.69 205 ALA A O 1
ATOM 1655 N N . LYS A 1 206 ? 13.612 1.064 -0.118 1.00 92.88 206 LYS A N 1
ATOM 1656 C CA . LYS A 1 206 ? 12.675 -0.028 -0.446 1.00 92.88 206 LYS A CA 1
ATOM 1657 C C . LYS A 1 206 ? 11.500 -0.085 0.525 1.00 92.88 206 LYS A C 1
ATOM 1659 O O . LYS A 1 206 ? 10.353 -0.248 0.102 1.00 92.88 206 LYS A O 1
ATOM 1664 N N . GLU A 1 207 ? 11.764 0.091 1.815 1.00 88.44 207 GLU A N 1
ATOM 1665 C CA . GLU A 1 207 ? 10.718 0.114 2.834 1.00 88.44 207 GLU A CA 1
ATOM 1666 C C . GLU A 1 207 ? 9.781 1.322 2.669 1.00 88.44 207 GLU A C 1
ATOM 1668 O O . GLU A 1 207 ? 8.558 1.173 2.749 1.00 88.44 207 GLU A O 1
ATOM 1673 N N . LEU A 1 208 ? 10.323 2.503 2.355 1.00 95.81 208 LEU A N 1
ATOM 1674 C CA . LEU A 1 208 ? 9.533 3.692 2.028 1.00 95.81 208 LEU A CA 1
ATOM 1675 C C . LEU A 1 208 ? 8.638 3.464 0.812 1.00 95.81 208 LEU A C 1
ATOM 1677 O O . LEU A 1 208 ? 7.447 3.766 0.880 1.00 95.81 208 LEU A O 1
ATOM 1681 N N . VAL A 1 209 ? 9.172 2.889 -0.273 1.00 95.19 209 VAL A N 1
ATOM 1682 C CA . VAL A 1 209 ? 8.380 2.512 -1.457 1.00 95.19 209 VAL A CA 1
ATOM 1683 C C . VAL A 1 209 ? 7.207 1.618 -1.054 1.00 95.19 209 VAL A C 1
ATOM 1685 O O . VAL A 1 209 ? 6.063 1.912 -1.402 1.00 95.19 209 VAL A O 1
ATOM 1688 N N . SER A 1 210 ? 7.469 0.560 -0.283 1.00 89.62 210 SER A N 1
ATOM 1689 C CA . SER A 1 210 ? 6.432 -0.366 0.183 1.00 89.62 210 SER A CA 1
ATOM 1690 C C . SER A 1 210 ? 5.350 0.346 1.004 1.00 89.62 210 SER A C 1
ATOM 1692 O O . SER A 1 210 ? 4.159 0.178 0.737 1.00 89.62 210 SER A O 1
ATOM 1694 N N . ASN A 1 211 ? 5.741 1.206 1.949 1.00 89.00 211 ASN A N 1
ATOM 1695 C CA . ASN A 1 211 ? 4.803 1.949 2.794 1.00 89.00 211 ASN A CA 1
ATOM 1696 C C . ASN A 1 211 ? 3.956 2.955 2.002 1.00 89.00 211 ASN A C 1
ATOM 1698 O O . ASN A 1 211 ? 2.741 3.007 2.198 1.00 89.00 211 ASN A O 1
ATOM 1702 N N . TYR A 1 212 ? 4.553 3.702 1.067 1.00 96.25 212 TYR A N 1
ATOM 1703 C CA . TYR A 1 212 ? 3.795 4.591 0.184 1.00 96.25 212 TYR A CA 1
ATOM 1704 C C . TYR A 1 212 ? 2.779 3.815 -0.656 1.00 96.25 212 TYR A C 1
ATOM 1706 O O . TYR A 1 212 ? 1.613 4.204 -0.715 1.00 96.25 212 TYR A O 1
ATOM 1714 N N . LEU A 1 213 ? 3.189 2.706 -1.277 1.00 90.25 213 LEU A N 1
ATOM 1715 C CA . LEU A 1 213 ? 2.298 1.894 -2.107 1.00 90.25 213 LEU A CA 1
ATOM 1716 C C . LEU A 1 213 ? 1.164 1.272 -1.290 1.00 90.25 213 LEU A C 1
ATOM 1718 O O . LEU A 1 213 ? 0.016 1.314 -1.731 1.00 90.25 213 LEU A O 1
ATOM 1722 N N . ARG A 1 214 ? 1.453 0.741 -0.096 1.00 86.38 214 ARG A N 1
ATOM 1723 C CA . ARG A 1 214 ? 0.423 0.230 0.822 1.00 86.38 214 ARG A CA 1
ATOM 1724 C C . ARG A 1 214 ? -0.573 1.320 1.188 1.00 86.38 214 ARG A C 1
ATOM 1726 O O . ARG A 1 214 ? -1.771 1.102 1.048 1.00 86.38 214 ARG A O 1
ATOM 1733 N N . TYR A 1 215 ? -0.100 2.509 1.555 1.00 91.81 215 TYR A N 1
ATOM 1734 C CA . TYR A 1 215 ? -0.990 3.600 1.934 1.00 91.81 215 TYR A CA 1
ATOM 1735 C C . TYR A 1 215 ? -1.868 4.068 0.762 1.00 91.81 215 TYR A C 1
ATOM 1737 O O . TYR A 1 215 ? -3.084 4.191 0.902 1.00 91.81 215 TYR A O 1
ATOM 1745 N N . ILE A 1 216 ? -1.280 4.246 -0.426 1.00 92.12 216 ILE A N 1
ATOM 1746 C CA . ILE A 1 216 ? -1.989 4.655 -1.650 1.00 92.12 216 ILE A CA 1
ATOM 1747 C C . ILE A 1 216 ? -3.048 3.620 -2.072 1.00 92.12 216 ILE A C 1
ATOM 1749 O O . ILE A 1 216 ? -4.117 4.006 -2.558 1.00 92.12 216 ILE A O 1
ATOM 1753 N N . ASN A 1 217 ? -2.764 2.328 -1.878 1.00 87.00 217 ASN A N 1
ATOM 1754 C CA . ASN A 1 217 ? -3.639 1.213 -2.258 1.00 87.00 217 ASN A CA 1
ATOM 1755 C C . ASN A 1 217 ? -4.555 0.723 -1.124 1.00 87.00 217 ASN A C 1
ATOM 1757 O O . ASN A 1 217 ? -5.381 -0.156 -1.353 1.00 87.00 217 ASN A O 1
ATOM 1761 N N . SER A 1 218 ? -4.443 1.294 0.078 1.00 86.88 218 SER A N 1
ATOM 1762 C CA . SER A 1 218 ? -5.245 0.913 1.250 1.00 86.88 218 SER A CA 1
ATOM 1763 C C . SER A 1 218 ? -6.740 1.174 1.065 1.00 86.88 218 SER A C 1
ATOM 1765 O O . SER A 1 218 ? -7.560 0.557 1.731 1.00 86.88 218 SER A O 1
ATOM 1767 N N . GLY A 1 219 ? -7.109 2.116 0.192 1.00 87.56 219 GLY A N 1
ATOM 1768 C CA . GLY A 1 219 ? -8.486 2.584 0.043 1.00 87.56 219 GLY A CA 1
ATOM 1769 C C . GLY A 1 219 ? -8.929 3.585 1.119 1.00 87.56 219 GLY A C 1
ATOM 1770 O O . GLY A 1 219 ? -10.052 4.079 1.036 1.00 87.56 219 GLY A O 1
ATOM 1771 N N . LEU A 1 220 ? -8.068 3.939 2.084 1.00 86.94 220 LEU A N 1
ATOM 1772 C CA . LEU A 1 220 ? -8.382 4.861 3.190 1.00 86.94 220 LEU A CA 1
ATOM 1773 C C . LEU A 1 220 ? -8.427 6.332 2.755 1.00 86.94 220 LEU A C 1
ATOM 1775 O O . LEU A 1 220 ? -9.195 7.131 3.288 1.00 86.94 220 LEU A O 1
ATOM 1779 N N . LEU A 1 221 ? -7.619 6.688 1.757 1.00 90.06 221 LEU A N 1
ATOM 1780 C CA . LEU A 1 221 ? -7.444 8.064 1.307 1.00 90.06 221 LEU A CA 1
ATOM 1781 C C . LEU A 1 221 ? -8.651 8.566 0.500 1.00 90.06 221 LEU A C 1
ATOM 1783 O O . LEU A 1 221 ? -9.168 7.876 -0.385 1.00 90.06 221 LEU A O 1
ATOM 1787 N N . SER A 1 222 ? -9.061 9.812 0.747 1.00 87.56 222 SER A N 1
ATOM 1788 C CA . SER A 1 222 ? -9.855 10.581 -0.222 1.00 87.56 222 SER A CA 1
ATOM 1789 C C . SER A 1 222 ? -9.012 10.934 -1.455 1.00 87.56 222 SER A C 1
ATOM 1791 O O . SER A 1 222 ? -7.782 10.920 -1.395 1.00 87.56 222 SER A O 1
ATOM 1793 N N . ASN A 1 223 ? -9.650 11.319 -2.566 1.00 88.94 223 ASN A N 1
ATOM 1794 C CA . ASN A 1 223 ? -8.936 11.705 -3.792 1.00 88.94 223 ASN A CA 1
ATOM 1795 C C . ASN A 1 223 ? -7.904 12.819 -3.539 1.00 88.94 223 ASN A C 1
ATOM 1797 O O . ASN A 1 223 ? -6.748 12.690 -3.931 1.00 88.94 223 ASN A O 1
ATOM 1801 N N . GLN A 1 224 ? -8.287 13.862 -2.796 1.00 89.75 224 GLN A N 1
ATOM 1802 C CA . GLN A 1 224 ? -7.394 14.979 -2.483 1.00 89.75 224 GLN A CA 1
ATOM 1803 C C . GLN A 1 224 ? -6.212 14.554 -1.595 1.00 89.75 224 GLN A C 1
ATOM 1805 O O . GLN A 1 224 ? -5.089 15.025 -1.781 1.00 89.75 224 GLN A O 1
ATOM 1810 N N . GLN A 1 225 ? -6.433 13.676 -0.610 1.00 91.56 225 GLN A N 1
ATOM 1811 C CA . GLN A 1 225 ? -5.332 13.157 0.208 1.00 91.56 225 GLN A CA 1
ATOM 1812 C C . GLN A 1 225 ? -4.415 12.254 -0.621 1.00 91.56 225 GLN A C 1
ATOM 1814 O O . GLN A 1 225 ? -3.195 12.376 -0.525 1.00 91.56 225 GLN A O 1
ATOM 1819 N N . LYS A 1 226 ? -4.986 11.407 -1.484 1.00 93.00 226 LYS A N 1
ATOM 1820 C CA . LYS A 1 226 ? -4.236 10.529 -2.385 1.00 93.00 226 LYS A CA 1
ATOM 1821 C C . LYS A 1 226 ? -3.304 11.326 -3.295 1.00 93.00 226 LYS A C 1
ATOM 1823 O O . LYS A 1 226 ? -2.132 10.982 -3.388 1.00 93.00 226 LYS A O 1
ATOM 1828 N N . GLU A 1 227 ? -3.774 12.427 -3.880 1.00 92.50 227 GLU A N 1
ATOM 1829 C CA . GLU A 1 227 ? -2.940 13.337 -4.679 1.00 92.50 227 GLU A CA 1
ATOM 1830 C C . GLU A 1 227 ? -1.764 13.912 -3.876 1.00 92.50 227 GLU A C 1
ATOM 1832 O O . GLU A 1 227 ? -0.626 13.905 -4.347 1.00 92.50 227 GLU A O 1
ATOM 1837 N N . LYS A 1 228 ? -2.005 14.351 -2.633 1.00 94.81 228 LYS A N 1
ATOM 1838 C CA . LYS A 1 228 ? -0.943 14.861 -1.748 1.00 94.81 228 LYS A CA 1
ATOM 1839 C C . LYS A 1 228 ? 0.100 13.789 -1.421 1.00 94.81 228 LYS A C 1
ATOM 1841 O O . LYS A 1 228 ? 1.295 14.082 -1.436 1.00 94.81 228 LYS A O 1
ATOM 1846 N N . ILE A 1 229 ? -0.331 12.563 -1.123 1.00 95.62 229 ILE A N 1
ATOM 1847 C CA . ILE A 1 229 ? 0.578 11.446 -0.824 1.00 95.62 229 ILE A CA 1
ATOM 1848 C C . ILE A 1 229 ? 1.360 11.027 -2.073 1.00 95.62 229 ILE A C 1
ATOM 1850 O O . ILE A 1 229 ? 2.570 10.839 -1.982 1.00 95.62 229 ILE A O 1
ATOM 1854 N N . ILE A 1 230 ? 0.720 10.976 -3.245 1.00 95.62 230 ILE A N 1
ATOM 1855 C CA . ILE A 1 230 ? 1.391 10.716 -4.528 1.00 95.62 230 ILE A CA 1
ATOM 1856 C C . ILE A 1 230 ? 2.452 11.784 -4.814 1.00 95.62 230 ILE A C 1
ATOM 1858 O O . ILE A 1 230 ? 3.556 11.436 -5.216 1.00 95.62 230 ILE A O 1
ATOM 1862 N N . ALA A 1 231 ? 2.174 13.065 -4.559 1.00 95.69 231 ALA A N 1
ATOM 1863 C CA . ALA A 1 231 ? 3.160 14.131 -4.741 1.00 95.69 231 ALA A CA 1
ATOM 1864 C C . ALA A 1 231 ? 4.375 13.975 -3.805 1.00 95.69 231 ALA A C 1
ATOM 1866 O O . ALA A 1 231 ? 5.517 14.137 -4.238 1.00 95.69 231 ALA A O 1
ATOM 1867 N N . LYS A 1 232 ? 4.155 13.603 -2.535 1.00 96.88 232 LYS A N 1
ATOM 1868 C CA . LYS A 1 232 ? 5.250 13.271 -1.604 1.00 96.88 232 LYS A CA 1
ATOM 1869 C C . LYS A 1 232 ? 6.057 12.069 -2.098 1.00 96.88 232 LYS A C 1
ATOM 1871 O O . LYS A 1 232 ? 7.286 12.123 -2.096 1.00 96.88 232 LYS A O 1
ATOM 1876 N N . PHE A 1 233 ? 5.375 11.023 -2.565 1.00 98.19 233 PHE A N 1
ATOM 1877 C CA . PHE A 1 233 ? 6.018 9.823 -3.085 1.00 98.19 233 PHE A CA 1
ATOM 1878 C C . PHE A 1 233 ? 6.831 10.115 -4.354 1.00 98.19 233 PHE A C 1
ATOM 1880 O O . PHE A 1 233 ? 7.959 9.651 -4.471 1.00 98.19 233 PHE A O 1
ATOM 1887 N N . MET A 1 234 ? 6.317 10.964 -5.247 1.00 96.75 234 MET A N 1
ATOM 1888 C CA . MET A 1 234 ? 7.022 11.443 -6.440 1.00 96.75 234 MET A CA 1
ATOM 1889 C C . MET A 1 234 ? 8.331 12.161 -6.107 1.00 96.75 234 MET A C 1
ATOM 1891 O O . MET A 1 234 ? 9.355 11.914 -6.743 1.00 96.75 234 MET A O 1
ATOM 1895 N N . ASN A 1 235 ? 8.327 13.027 -5.093 1.00 96.56 235 ASN A N 1
ATOM 1896 C CA . ASN A 1 235 ? 9.548 13.708 -4.663 1.00 96.56 235 ASN A CA 1
ATOM 1897 C C . ASN A 1 235 ? 10.576 12.708 -4.114 1.00 96.56 235 ASN A C 1
ATOM 1899 O O . ASN A 1 235 ? 11.741 12.739 -4.504 1.00 96.56 235 ASN A O 1
ATOM 1903 N N . PHE A 1 236 ? 10.133 11.793 -3.251 1.00 97.81 236 PHE A N 1
ATOM 1904 C CA . PHE A 1 236 ? 10.992 10.764 -2.667 1.00 97.81 236 PHE A CA 1
ATOM 1905 C C . PHE A 1 236 ? 11.565 9.798 -3.720 1.00 97.81 236 PHE A C 1
ATOM 1907 O O . PHE A 1 236 ? 12.759 9.493 -3.700 1.00 97.81 236 PHE A O 1
ATOM 1914 N N . ILE A 1 237 ? 10.741 9.320 -4.657 1.00 97.75 237 ILE A N 1
ATOM 1915 C CA . ILE A 1 237 ? 11.191 8.349 -5.659 1.00 97.75 237 ILE A CA 1
ATOM 1916 C C . ILE A 1 237 ? 12.190 8.982 -6.627 1.00 97.75 237 ILE A C 1
ATOM 1918 O O . ILE A 1 237 ? 13.159 8.334 -7.003 1.00 97.75 237 ILE A O 1
ATOM 1922 N N . THR A 1 238 ? 12.003 10.262 -6.967 1.00 96.75 238 THR A N 1
ATOM 1923 C CA . THR A 1 238 ? 12.935 11.008 -7.824 1.00 96.75 238 THR A CA 1
ATOM 1924 C C . THR A 1 238 ? 14.314 11.089 -7.169 1.00 96.75 238 THR A C 1
ATOM 1926 O O . THR A 1 238 ? 15.310 10.764 -7.806 1.00 96.75 238 THR A O 1
ATOM 1929 N N . GLN A 1 239 ? 14.374 11.408 -5.871 1.00 97.00 239 GLN A N 1
ATOM 1930 C CA . GLN A 1 239 ? 15.634 11.398 -5.114 1.00 97.00 239 GLN A CA 1
ATOM 1931 C C . GLN A 1 239 ? 16.258 9.996 -5.056 1.00 97.00 239 GLN A C 1
ATOM 1933 O O . GLN A 1 239 ? 17.472 9.846 -5.150 1.00 97.00 239 GLN A O 1
ATOM 1938 N N . SER A 1 240 ? 15.434 8.955 -4.930 1.00 97.69 240 SER A N 1
ATOM 1939 C CA . SER A 1 240 ? 15.906 7.568 -4.850 1.00 97.69 240 SER A CA 1
ATOM 1940 C C . SER A 1 240 ? 16.506 7.070 -6.170 1.00 97.69 240 SER A C 1
ATOM 1942 O O . SER A 1 240 ? 17.482 6.326 -6.143 1.00 97.69 240 SER A O 1
ATOM 1944 N N . VAL A 1 241 ? 15.988 7.517 -7.321 1.00 96.62 241 VAL A N 1
ATOM 1945 C CA . VAL A 1 241 ? 16.594 7.255 -8.642 1.00 96.62 241 VAL A CA 1
ATOM 1946 C C . VAL A 1 241 ? 18.004 7.848 -8.732 1.00 96.62 241 VAL A C 1
ATOM 1948 O O . VAL A 1 241 ? 18.911 7.189 -9.234 1.00 96.62 241 VAL A O 1
ATOM 1951 N N . GLU A 1 242 ? 18.205 9.066 -8.221 1.00 95.94 242 GLU A N 1
ATOM 1952 C CA . GLU A 1 242 ? 19.516 9.732 -8.225 1.00 95.94 242 GLU A CA 1
ATOM 1953 C C . GLU A 1 242 ? 20.512 9.070 -7.261 1.00 95.94 242 GLU A C 1
ATOM 1955 O O . GLU A 1 242 ? 21.688 8.913 -7.588 1.00 95.94 242 GLU A O 1
ATOM 1960 N N . LEU A 1 243 ? 20.044 8.665 -6.078 1.00 97.00 243 LEU A N 1
ATOM 1961 C CA . LEU A 1 243 ? 20.886 8.086 -5.026 1.00 97.00 243 LEU A CA 1
ATOM 1962 C C . LEU A 1 243 ? 21.236 6.612 -5.273 1.00 97.00 243 LEU A C 1
ATOM 1964 O O . LEU A 1 243 ? 22.297 6.155 -4.845 1.00 97.00 243 LEU A O 1
ATOM 1968 N N . PHE A 1 244 ? 20.377 5.870 -5.976 1.00 96.62 244 PHE A N 1
ATOM 1969 C CA . PHE A 1 244 ? 20.552 4.441 -6.244 1.00 96.62 244 PHE A CA 1
ATOM 1970 C C . PHE A 1 244 ? 20.374 4.116 -7.739 1.00 96.62 244 PHE A C 1
ATOM 1972 O O . PHE A 1 244 ? 19.469 3.368 -8.113 1.00 96.62 244 PHE A O 1
ATOM 1979 N N . PRO A 1 245 ? 21.263 4.613 -8.619 1.00 94.06 245 PRO A N 1
ATOM 1980 C CA . PRO A 1 245 ? 21.099 4.503 -10.075 1.00 94.06 245 PRO A CA 1
ATOM 1981 C C . PRO A 1 245 ? 21.121 3.060 -10.613 1.00 94.06 245 PRO A C 1
ATOM 1983 O O . PRO A 1 245 ? 20.636 2.800 -11.713 1.00 94.06 245 PRO A O 1
ATOM 1986 N N . ASN A 1 246 ? 21.663 2.116 -9.836 1.00 92.06 246 ASN A N 1
ATOM 1987 C CA . ASN A 1 246 ? 21.757 0.697 -10.198 1.00 92.06 246 ASN A CA 1
ATOM 1988 C C . ASN A 1 246 ? 20.561 -0.144 -9.712 1.00 92.06 246 ASN A C 1
ATOM 1990 O O . ASN A 1 246 ? 20.561 -1.362 -9.887 1.00 92.06 246 ASN A O 1
ATOM 1994 N N . GLU A 1 247 ? 19.576 0.469 -9.052 1.00 95.31 247 GLU A N 1
ATOM 1995 C CA . GLU A 1 247 ? 18.395 -0.218 -8.532 1.00 95.31 247 GLU A CA 1
ATOM 1996 C C . GLU A 1 247 ? 17.188 0.073 -9.443 1.00 95.31 247 GLU A C 1
ATOM 1998 O O . GLU A 1 247 ? 16.613 1.162 -9.373 1.00 95.31 247 GLU A O 1
ATOM 2003 N N . PRO A 1 248 ? 16.766 -0.875 -10.303 1.00 94.75 248 PRO A N 1
ATOM 2004 C CA . PRO A 1 248 ? 15.708 -0.638 -11.287 1.00 94.75 248 PRO A CA 1
ATOM 2005 C C . PRO A 1 248 ? 14.310 -0.476 -10.669 1.00 94.75 248 PRO A C 1
ATOM 2007 O O . PRO A 1 248 ? 13.394 0.000 -11.343 1.00 94.75 248 PRO A O 1
ATOM 2010 N N . LEU A 1 249 ? 14.135 -0.829 -9.391 1.00 95.06 249 LEU A N 1
ATOM 2011 C CA . LEU A 1 249 ? 12.887 -0.639 -8.650 1.00 95.06 249 LEU A CA 1
ATOM 2012 C C . LEU A 1 249 ? 12.423 0.830 -8.647 1.00 95.06 249 LEU A C 1
ATOM 2014 O O . LEU A 1 249 ? 11.239 1.110 -8.843 1.00 95.06 249 LEU A O 1
ATOM 2018 N N . TYR A 1 250 ? 13.336 1.780 -8.436 1.00 97.06 250 TYR A N 1
ATOM 2019 C CA . TYR A 1 250 ? 12.985 3.199 -8.319 1.00 97.06 250 TYR A CA 1
ATOM 2020 C C . TYR A 1 250 ? 12.534 3.835 -9.638 1.00 97.06 250 TYR A C 1
ATOM 2022 O O . TYR A 1 250 ? 11.438 4.403 -9.656 1.00 97.06 250 TYR A O 1
ATOM 2030 N N . PRO A 1 251 ? 13.280 3.713 -10.756 1.00 96.75 251 PRO A N 1
ATOM 2031 C CA . PRO A 1 251 ? 12.797 4.199 -12.045 1.00 96.75 251 PRO A CA 1
ATOM 2032 C C . PRO A 1 251 ? 11.510 3.489 -12.485 1.00 96.75 251 PRO A C 1
ATOM 2034 O O . PRO A 1 251 ? 10.663 4.115 -13.118 1.00 96.75 251 PRO A O 1
ATOM 2037 N N . PHE A 1 252 ? 11.291 2.227 -12.089 1.00 96.62 252 PHE A N 1
ATOM 2038 C CA . PHE A 1 252 ? 10.025 1.536 -12.352 1.00 96.62 252 PHE A CA 1
ATOM 2039 C C . PHE A 1 252 ? 8.844 2.210 -11.647 1.00 96.62 252 PHE A C 1
ATOM 2041 O O . PHE A 1 252 ? 7.832 2.519 -12.278 1.00 96.62 252 PHE A O 1
ATOM 2048 N N . HIS A 1 253 ? 8.963 2.487 -10.346 1.00 96.56 253 HIS A N 1
ATOM 2049 C CA . HIS A 1 253 ? 7.905 3.184 -9.614 1.00 96.56 253 HIS A CA 1
ATOM 2050 C C . HIS A 1 253 ? 7.731 4.637 -10.057 1.00 96.56 253 HIS A C 1
ATOM 2052 O O . HIS A 1 253 ? 6.596 5.107 -10.108 1.00 96.56 253 HIS A O 1
ATOM 2058 N N . LEU A 1 254 ? 8.806 5.324 -10.451 1.00 97.19 254 LEU A N 1
ATOM 2059 C CA . LEU A 1 254 ? 8.716 6.652 -11.055 1.00 97.19 254 LEU A CA 1
ATOM 2060 C C . LEU A 1 254 ? 7.924 6.614 -12.375 1.00 97.19 254 LEU A C 1
ATOM 2062 O O . LEU A 1 254 ? 7.007 7.415 -12.560 1.00 97.19 254 LEU A O 1
ATOM 2066 N N . GLY A 1 255 ? 8.209 5.641 -13.250 1.00 96.69 255 GLY A N 1
ATOM 2067 C CA . GLY A 1 255 ? 7.443 5.393 -14.474 1.00 96.69 255 GLY A CA 1
ATOM 2068 C C . GLY A 1 255 ? 5.954 5.168 -14.192 1.00 96.69 255 GLY A C 1
ATOM 2069 O O . GLY A 1 255 ? 5.107 5.833 -14.791 1.00 96.69 255 GLY A O 1
ATOM 2070 N N . ASN A 1 256 ? 5.623 4.320 -13.213 1.00 94.62 256 ASN A N 1
ATOM 2071 C CA . ASN A 1 256 ? 4.234 4.062 -12.808 1.00 94.62 256 ASN A CA 1
ATOM 2072 C C . ASN A 1 256 ? 3.529 5.314 -12.260 1.00 94.62 256 ASN A C 1
ATOM 2074 O O . ASN A 1 256 ? 2.344 5.528 -12.506 1.00 94.62 256 ASN A O 1
ATOM 2078 N N . LEU A 1 257 ? 4.234 6.178 -11.530 1.00 95.25 257 LEU A N 1
ATOM 2079 C CA . LEU A 1 257 ? 3.645 7.420 -11.032 1.00 95.25 257 LEU A CA 1
ATOM 2080 C C . LEU A 1 257 ? 3.438 8.456 -12.148 1.00 95.25 257 LEU A C 1
ATOM 2082 O O . LEU A 1 257 ? 2.445 9.192 -12.129 1.00 95.25 257 LEU A O 1
ATOM 2086 N N . PHE A 1 258 ? 4.315 8.496 -13.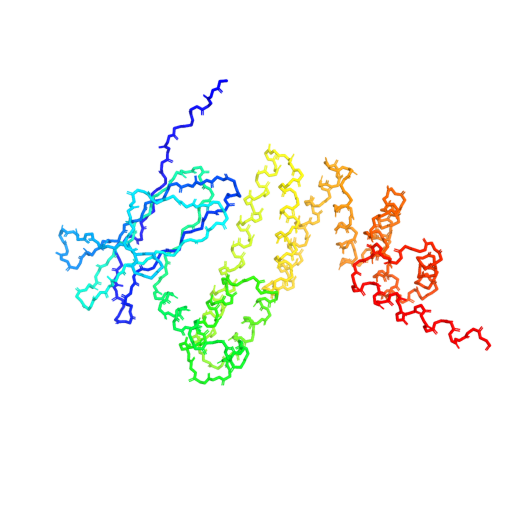157 1.00 95.69 258 PHE A N 1
ATOM 2087 C CA . PHE A 1 258 ? 4.051 9.265 -14.375 1.00 95.69 258 PHE A CA 1
ATOM 2088 C C . PHE A 1 258 ? 2.806 8.754 -15.102 1.00 95.69 258 PHE A C 1
ATOM 2090 O O . PHE A 1 258 ? 1.981 9.573 -15.504 1.00 95.69 258 PHE A O 1
ATOM 2097 N N . LEU A 1 259 ? 2.616 7.434 -15.189 1.00 91.94 259 LEU A N 1
ATOM 2098 C CA . LEU A 1 259 ? 1.404 6.837 -15.755 1.00 91.94 259 LEU A CA 1
ATOM 2099 C C . LEU A 1 259 ? 0.154 7.262 -14.970 1.00 91.94 259 LEU A C 1
ATOM 2101 O O . LEU A 1 259 ? -0.773 7.828 -15.543 1.00 91.94 259 LEU A O 1
ATOM 2105 N N . HIS A 1 260 ? 0.168 7.124 -13.640 1.00 89.75 260 HIS A N 1
ATOM 2106 C CA . HIS A 1 260 ? -0.939 7.556 -12.777 1.00 89.75 260 HIS A CA 1
ATOM 2107 C C . HIS A 1 260 ? -1.283 9.045 -12.908 1.00 89.75 260 HIS A C 1
ATOM 2109 O O . HIS A 1 260 ? -2.447 9.427 -12.784 1.00 89.75 260 HIS A O 1
ATOM 2115 N N . THR A 1 261 ? -0.283 9.893 -13.156 1.00 90.38 261 THR A N 1
ATOM 2116 C CA . THR A 1 261 ? -0.467 11.338 -13.375 1.00 90.38 261 THR A CA 1
ATOM 2117 C C . THR A 1 261 ? -0.697 11.700 -14.846 1.00 90.38 261 THR A C 1
ATOM 2119 O O . THR A 1 261 ? -0.684 12.880 -15.193 1.00 90.38 261 THR A O 1
ATOM 2122 N N . LYS A 1 262 ? -0.938 10.701 -15.709 1.00 91.88 262 LYS A N 1
ATOM 2123 C CA . LYS A 1 262 ? -1.194 10.832 -17.154 1.00 91.88 262 LYS A CA 1
ATOM 2124 C C . LYS A 1 262 ? -0.068 11.515 -17.936 1.00 91.88 262 LYS A C 1
ATOM 2126 O O . LYS A 1 262 ? -0.280 12.063 -19.015 1.00 91.88 262 LYS A O 1
ATOM 2131 N N . GLN A 1 263 ? 1.154 11.471 -17.415 1.00 95.19 263 GLN A N 1
ATOM 2132 C CA . GLN A 1 263 ? 2.365 11.923 -18.098 1.00 95.19 263 GLN A CA 1
ATOM 2133 C C . GLN A 1 263 ? 2.929 10.785 -18.962 1.00 95.19 263 GLN A C 1
ATOM 2135 O O . GLN A 1 263 ? 4.054 10.333 -18.750 1.00 95.19 263 GLN A O 1
ATOM 2140 N N . TYR A 1 264 ? 2.135 10.316 -19.930 1.00 94.19 264 TYR A N 1
ATOM 2141 C CA . TYR A 1 264 ? 2.414 9.104 -20.710 1.00 94.19 264 TYR A CA 1
ATOM 2142 C C . TYR A 1 264 ? 3.788 9.115 -21.390 1.00 94.19 264 TYR A C 1
ATOM 2144 O O . TYR A 1 264 ? 4.529 8.152 -21.248 1.00 94.19 264 TYR A O 1
ATOM 2152 N N . ALA A 1 265 ? 4.175 10.225 -22.029 1.00 95.75 265 ALA A N 1
ATOM 2153 C CA . ALA A 1 265 ? 5.471 10.333 -22.708 1.00 95.75 265 ALA A CA 1
ATOM 2154 C C . ALA A 1 265 ? 6.664 10.144 -21.752 1.00 95.75 265 ALA A C 1
ATOM 2156 O O . ALA A 1 265 ? 7.605 9.422 -22.066 1.00 95.75 265 ALA A O 1
ATOM 2157 N N . LYS A 1 266 ? 6.605 10.742 -20.553 1.00 95.94 266 LYS A N 1
ATOM 2158 C CA . LYS A 1 266 ? 7.652 10.557 -19.535 1.00 95.94 266 LYS A CA 1
ATOM 2159 C C . LYS A 1 266 ? 7.658 9.130 -19.004 1.00 95.94 266 LYS A C 1
ATOM 2161 O O . LYS A 1 266 ? 8.719 8.572 -18.767 1.00 95.94 266 LYS A O 1
ATOM 2166 N N . SER A 1 267 ? 6.477 8.551 -18.793 1.00 97.06 267 SER A N 1
ATOM 2167 C CA . SER A 1 267 ? 6.332 7.174 -18.319 1.00 97.06 267 SER A CA 1
ATOM 2168 C C . SER A 1 267 ? 6.939 6.176 -19.311 1.00 97.06 267 SER A C 1
ATOM 2170 O O . SER A 1 267 ? 7.761 5.345 -18.929 1.00 97.06 267 SER A O 1
ATOM 2172 N N . GLU A 1 268 ? 6.613 6.324 -20.595 1.00 97.06 268 GLU A N 1
ATOM 2173 C CA . GLU A 1 268 ? 7.148 5.501 -21.677 1.00 97.06 268 GLU A CA 1
ATOM 2174 C C . GLU A 1 268 ? 8.670 5.625 -21.783 1.00 97.06 268 GLU A C 1
ATOM 2176 O O . GLU A 1 268 ? 9.360 4.608 -21.804 1.00 97.06 268 GLU A O 1
ATOM 2181 N N . GLU A 1 269 ? 9.208 6.848 -21.753 1.00 97.19 269 GLU A N 1
ATOM 2182 C CA . GLU A 1 269 ? 10.656 7.085 -21.742 1.00 97.19 269 GLU A CA 1
ATOM 2183 C C . GLU A 1 269 ? 11.346 6.342 -20.583 1.00 97.19 269 GLU A C 1
ATOM 2185 O O . GLU A 1 269 ? 12.363 5.675 -20.786 1.00 97.19 269 GLU A O 1
ATOM 2190 N N . GLN A 1 270 ? 10.776 6.393 -19.371 1.00 96.44 270 GLN A N 1
ATOM 2191 C CA . GLN A 1 270 ? 11.324 5.669 -18.219 1.00 96.44 270 GLN A CA 1
ATOM 2192 C C . GLN A 1 270 ? 11.327 4.150 -18.433 1.00 96.44 270 GLN A C 1
ATOM 2194 O O . GLN A 1 270 ? 12.321 3.485 -18.132 1.00 96.44 270 GLN A O 1
ATOM 2199 N N . PHE A 1 271 ? 10.245 3.582 -18.969 1.00 98.12 271 PHE A N 1
ATOM 2200 C CA . PHE A 1 271 ? 10.166 2.139 -19.196 1.00 98.12 271 PHE A CA 1
ATOM 2201 C C . PHE A 1 271 ? 11.049 1.661 -20.354 1.00 98.12 271 PHE A C 1
ATOM 2203 O O . PHE A 1 271 ? 11.647 0.588 -20.251 1.00 98.12 271 PHE A O 1
ATOM 2210 N N . LEU A 1 272 ? 11.208 2.459 -21.411 1.00 97.75 272 LEU A N 1
ATOM 2211 C CA . LEU A 1 272 ? 12.165 2.182 -22.486 1.00 97.75 272 LEU A CA 1
ATOM 2212 C C . LEU A 1 272 ? 13.606 2.186 -21.960 1.00 97.75 272 LEU A C 1
ATOM 2214 O O . LEU A 1 272 ? 14.368 1.262 -22.251 1.00 97.75 272 LEU A O 1
ATOM 2218 N N . ASN A 1 273 ? 13.963 3.160 -21.117 1.00 96.50 273 ASN A N 1
ATOM 2219 C CA . ASN A 1 273 ? 15.268 3.193 -20.453 1.00 96.50 273 ASN A CA 1
ATOM 2220 C C . ASN A 1 273 ? 15.486 1.952 -19.574 1.00 96.50 273 ASN A C 1
ATOM 2222 O O . ASN A 1 273 ? 16.562 1.356 -19.596 1.00 96.50 273 ASN A O 1
ATOM 2226 N N . LEU A 1 274 ? 14.460 1.501 -18.849 1.00 97.00 274 LEU A N 1
ATOM 2227 C CA . LEU A 1 274 ? 14.529 0.265 -18.066 1.00 97.00 274 LEU A CA 1
ATOM 2228 C C . LEU A 1 274 ? 14.796 -0.974 -18.925 1.00 97.00 274 LEU A C 1
ATOM 2230 O O . LEU A 1 274 ? 15.599 -1.808 -18.521 1.00 97.00 274 LEU A O 1
ATOM 2234 N N . ILE A 1 275 ? 14.179 -1.095 -20.103 1.00 96.81 275 ILE A N 1
ATOM 2235 C CA . ILE A 1 275 ? 14.475 -2.196 -21.036 1.00 96.81 275 ILE A CA 1
ATOM 2236 C C . ILE A 1 275 ? 15.912 -2.090 -21.556 1.00 96.81 275 ILE A C 1
ATOM 2238 O O . ILE A 1 275 ? 16.593 -3.106 -21.674 1.00 96.81 275 ILE A O 1
ATOM 2242 N N . HIS A 1 276 ? 16.384 -0.877 -21.853 1.00 96.62 276 HIS A N 1
ATOM 2243 C CA . HIS A 1 276 ? 17.737 -0.655 -22.357 1.00 96.62 276 HIS A CA 1
ATOM 2244 C C . HIS A 1 276 ? 18.815 -1.066 -21.342 1.00 96.62 276 HIS A C 1
ATOM 2246 O O . HIS A 1 276 ? 19.741 -1.797 -21.693 1.00 96.62 276 HIS A O 1
ATOM 2252 N N . PHE A 1 277 ? 18.686 -0.628 -20.087 1.00 95.31 277 PHE A N 1
ATOM 2253 C CA . PHE A 1 277 ? 19.684 -0.887 -19.044 1.00 95.31 277 PHE A CA 1
ATOM 2254 C C . PHE A 1 277 ? 19.487 -2.229 -18.324 1.00 95.31 277 PHE A C 1
ATOM 2256 O O . PHE A 1 277 ? 20.461 -2.827 -17.871 1.00 95.31 277 PHE A O 1
ATOM 2263 N N . TYR A 1 278 ? 18.250 -2.725 -18.239 1.00 94.94 278 TYR A N 1
ATOM 2264 C CA . TYR A 1 278 ? 17.887 -3.940 -17.502 1.00 94.94 278 TYR A CA 1
ATOM 2265 C C . TYR A 1 278 ? 17.003 -4.877 -18.349 1.00 94.94 278 TYR A C 1
ATOM 2267 O O . TYR A 1 278 ? 15.887 -5.209 -17.940 1.00 94.94 278 TYR A O 1
ATOM 2275 N N . PRO A 1 279 ? 17.484 -5.359 -19.512 1.00 94.19 279 PRO A N 1
ATOM 2276 C CA . PRO A 1 279 ? 16.669 -6.112 -20.475 1.00 94.19 279 PRO A CA 1
ATOM 2277 C C . PRO A 1 279 ? 16.152 -7.462 -19.964 1.00 94.19 279 PRO A C 1
ATOM 2279 O O . PRO A 1 279 ? 15.204 -7.998 -20.538 1.00 94.19 279 PRO A O 1
ATOM 2282 N N . GLU A 1 280 ? 16.766 -8.006 -18.912 1.00 92.00 280 GLU A N 1
ATOM 2283 C CA . GLU A 1 280 ? 16.370 -9.260 -18.257 1.00 92.00 280 GLU A CA 1
ATOM 2284 C C . GLU A 1 280 ? 15.397 -9.034 -17.086 1.00 92.00 280 GLU A C 1
ATOM 2286 O O . GLU A 1 280 ? 14.878 -9.984 -16.503 1.00 92.00 280 GLU A O 1
ATOM 2291 N N . SER A 1 281 ? 15.128 -7.773 -16.735 1.00 93.38 281 SER A N 1
ATOM 2292 C CA . SER A 1 281 ? 14.120 -7.414 -15.744 1.00 93.38 281 SER A CA 1
ATOM 2293 C C . SER A 1 281 ? 12.763 -7.191 -16.402 1.00 93.38 281 SER A C 1
ATOM 2295 O O . SER A 1 281 ? 12.657 -6.636 -17.494 1.00 93.38 281 SER A O 1
ATOM 2297 N N . TYR A 1 282 ? 11.691 -7.566 -15.708 1.00 94.19 282 TYR A N 1
ATOM 2298 C CA . TYR A 1 282 ? 10.334 -7.379 -16.214 1.00 94.19 282 TYR A CA 1
ATOM 2299 C C . TYR A 1 282 ? 9.846 -5.928 -16.176 1.00 94.19 282 TYR A C 1
ATOM 2301 O O . TYR A 1 282 ? 8.852 -5.622 -16.831 1.00 94.19 282 TYR A O 1
ATOM 2309 N N . TYR A 1 283 ? 10.491 -5.055 -15.395 1.00 94.81 283 TYR A N 1
ATOM 2310 C CA . TYR A 1 283 ? 9.950 -3.744 -15.031 1.00 94.81 283 TYR A CA 1
ATOM 2311 C C . TYR A 1 283 ? 9.562 -2.881 -16.236 1.00 94.81 283 TYR A C 1
ATOM 2313 O O . TYR A 1 283 ? 8.440 -2.381 -16.294 1.00 94.81 283 TYR A O 1
ATOM 2321 N N . GLY A 1 284 ? 10.459 -2.739 -17.214 1.00 95.56 284 GLY A N 1
ATOM 2322 C CA . GLY A 1 284 ? 10.189 -1.920 -18.395 1.00 95.56 284 GLY A CA 1
ATOM 2323 C C . GLY A 1 284 ? 9.101 -2.517 -19.294 1.00 95.56 284 GLY A C 1
ATOM 2324 O O . GLY A 1 284 ? 8.180 -1.816 -19.700 1.00 95.56 284 GLY A O 1
ATOM 2325 N N . TYR A 1 285 ? 9.129 -3.831 -19.530 1.00 97.00 285 TYR A N 1
ATOM 2326 C CA . TYR A 1 285 ? 8.108 -4.499 -20.346 1.00 97.00 285 TYR A CA 1
ATOM 2327 C C . TYR A 1 285 ? 6.716 -4.423 -19.714 1.00 97.00 285 TYR A C 1
ATOM 2329 O O . TYR A 1 285 ? 5.742 -4.161 -20.412 1.00 97.00 285 TYR A O 1
ATOM 2337 N N . ALA A 1 286 ? 6.615 -4.636 -18.399 1.00 93.94 286 ALA A N 1
ATOM 2338 C CA . ALA A 1 286 ? 5.355 -4.527 -17.671 1.00 93.94 286 ALA A CA 1
ATOM 2339 C C . ALA A 1 286 ? 4.757 -3.119 -17.787 1.00 93.94 286 ALA A C 1
ATOM 2341 O O . ALA A 1 286 ? 3.571 -2.991 -18.081 1.00 93.94 286 ALA A O 1
ATOM 2342 N N . GLY A 1 287 ? 5.585 -2.083 -17.619 1.00 92.12 287 GLY A N 1
ATOM 2343 C CA . GLY A 1 287 ? 5.155 -0.696 -17.764 1.00 92.12 287 GLY A CA 1
ATOM 2344 C C . GLY A 1 287 ? 4.653 -0.367 -19.171 1.00 92.12 287 GLY A C 1
ATOM 2345 O O . GLY A 1 287 ? 3.573 0.198 -19.318 1.00 92.12 287 GLY A O 1
ATOM 2346 N N . LEU A 1 288 ? 5.371 -0.785 -20.220 1.00 97.56 288 LEU A N 1
ATOM 2347 C CA . LEU A 1 288 ? 4.932 -0.555 -21.604 1.00 97.56 288 LEU A CA 1
ATOM 2348 C C . LEU A 1 288 ? 3.650 -1.316 -21.962 1.00 97.56 288 LEU A C 1
ATOM 2350 O O . LEU A 1 288 ? 2.789 -0.756 -22.636 1.00 97.56 288 LEU A O 1
ATOM 2354 N N . LEU A 1 289 ? 3.480 -2.556 -21.484 1.00 94.31 289 LEU A N 1
ATOM 2355 C CA . LEU A 1 289 ? 2.224 -3.296 -21.664 1.00 94.31 289 LEU A CA 1
ATOM 2356 C C . LEU A 1 289 ? 1.035 -2.526 -21.068 1.00 94.31 289 LEU A C 1
ATOM 2358 O O . LEU A 1 289 ? -0.019 -2.461 -21.697 1.00 94.31 289 LEU A O 1
ATOM 2362 N N . GLU A 1 290 ? 1.201 -1.928 -19.884 1.00 93.06 290 GLU A N 1
ATOM 2363 C CA . GLU A 1 290 ? 0.158 -1.106 -19.258 1.00 93.06 290 GLU A CA 1
ATOM 2364 C C . GLU A 1 290 ? -0.107 0.183 -20.041 1.00 93.06 290 GLU A C 1
ATOM 2366 O O . GLU A 1 290 ? -1.264 0.466 -20.345 1.00 93.06 290 GLU A O 1
ATOM 2371 N N . ILE A 1 291 ? 0.940 0.919 -20.436 1.00 94.31 291 ILE A N 1
ATOM 2372 C CA . ILE A 1 291 ? 0.801 2.155 -21.224 1.00 94.31 291 ILE A CA 1
ATOM 2373 C C . ILE A 1 291 ? 0.076 1.890 -22.544 1.00 94.31 291 ILE A C 1
ATOM 2375 O O . ILE A 1 291 ? -0.883 2.593 -22.869 1.00 94.31 291 ILE A O 1
ATOM 2379 N N . TYR A 1 292 ? 0.541 0.910 -23.322 1.00 95.12 292 TYR A N 1
ATOM 2380 C CA . TYR A 1 292 ? -0.007 0.642 -24.651 1.00 95.12 292 TYR A CA 1
ATOM 2381 C C . TYR A 1 292 ? -1.440 0.129 -24.575 1.00 95.12 292 TYR A C 1
ATOM 2383 O O . TYR A 1 292 ? -2.267 0.503 -25.405 1.00 95.12 292 TYR A O 1
ATOM 2391 N N . TYR A 1 293 ? -1.768 -0.650 -23.545 1.00 92.62 293 TYR A N 1
ATOM 2392 C CA . TYR A 1 293 ? -3.141 -1.066 -23.299 1.00 92.62 293 TYR A CA 1
ATOM 2393 C C . TYR A 1 293 ? -4.044 0.105 -22.876 1.00 92.62 293 TYR A C 1
ATOM 2395 O O . TYR A 1 293 ? -5.114 0.285 -23.455 1.00 92.62 293 TYR A O 1
ATOM 2403 N N . GLU A 1 294 ? -3.621 0.931 -21.911 1.00 89.75 294 GLU A N 1
ATOM 2404 C CA . GLU A 1 294 ? -4.415 2.064 -21.407 1.00 89.75 294 GLU A CA 1
ATOM 2405 C C . GLU A 1 294 ? -4.680 3.112 -22.499 1.00 89.75 294 GLU A C 1
ATOM 2407 O O . GLU A 1 294 ? -5.798 3.617 -22.618 1.00 89.75 294 GLU A O 1
ATOM 2412 N N . GLN A 1 295 ? -3.676 3.400 -23.333 1.00 93.12 295 GLN A N 1
ATOM 2413 C CA . GLN A 1 295 ? -3.789 4.346 -24.447 1.00 93.12 295 GLN A CA 1
ATOM 2414 C C . GLN A 1 295 ? -4.364 3.731 -25.732 1.00 93.12 295 GLN A C 1
ATOM 2416 O O . GLN A 1 295 ? -4.502 4.439 -26.728 1.00 93.12 295 GLN A O 1
ATOM 2421 N N . GLN A 1 296 ? -4.717 2.439 -25.725 1.00 94.44 296 GLN A N 1
ATOM 2422 C CA . GLN A 1 296 ? -5.237 1.715 -26.894 1.00 94.44 296 GLN A CA 1
ATOM 2423 C C . GLN A 1 296 ? -4.292 1.768 -28.111 1.00 94.44 296 GLN A C 1
ATOM 2425 O O . GLN A 1 296 ? -4.729 1.789 -29.263 1.00 94.44 296 GLN A O 1
ATOM 2430 N N . LEU A 1 297 ? -2.982 1.783 -27.859 1.00 94.88 297 LEU A N 1
ATOM 2431 C CA . LEU A 1 297 ? -1.935 1.746 -28.880 1.00 94.88 297 LEU A CA 1
ATOM 2432 C C . LEU A 1 297 ? -1.711 0.293 -29.312 1.00 94.88 297 LEU A C 1
ATOM 2434 O O . LEU A 1 297 ? -0.726 -0.344 -28.945 1.00 94.88 297 LEU A O 1
ATOM 2438 N N . TRP A 1 298 ? -2.681 -0.252 -30.048 1.00 93.06 298 TRP A N 1
ATOM 2439 C CA . TRP A 1 298 ? -2.743 -1.681 -30.366 1.00 93.06 298 TRP A CA 1
ATOM 2440 C C . TRP A 1 298 ? -1.537 -2.176 -31.162 1.00 93.06 298 TRP A C 1
ATOM 2442 O O . TRP A 1 298 ? -1.015 -3.241 -30.846 1.00 93.06 298 TRP A O 1
ATOM 2452 N N . ASP A 1 299 ? -1.069 -1.405 -32.143 1.00 94.75 299 ASP A N 1
ATOM 2453 C CA . ASP A 1 299 ? 0.080 -1.795 -32.965 1.00 94.75 299 ASP A CA 1
ATOM 2454 C C . ASP A 1 299 ? 1.345 -1.955 -32.105 1.00 94.75 299 ASP A C 1
ATOM 2456 O O . ASP A 1 299 ? 2.011 -2.989 -32.164 1.00 94.75 299 ASP A O 1
ATOM 2460 N N . GLU A 1 300 ? 1.625 -0.988 -31.226 1.00 95.75 300 GLU A N 1
ATOM 2461 C CA . GLU A 1 300 ? 2.762 -1.047 -30.298 1.00 95.75 300 GLU A CA 1
ATOM 2462 C C . GLU A 1 300 ? 2.613 -2.174 -29.272 1.00 95.75 300 GLU A C 1
ATOM 2464 O O . GLU A 1 300 ? 3.567 -2.905 -28.991 1.00 95.75 300 GLU A O 1
ATOM 2469 N N . LEU A 1 301 ? 1.394 -2.381 -28.762 1.00 95.38 301 LEU A N 1
ATOM 2470 C CA . LEU A 1 301 ? 1.088 -3.476 -27.848 1.00 95.38 301 LEU A CA 1
ATOM 2471 C C . LEU A 1 301 ? 1.391 -4.841 -28.482 1.00 95.38 301 LEU A C 1
ATOM 2473 O O . LEU A 1 301 ? 2.052 -5.677 -27.862 1.00 95.38 301 LEU A O 1
ATOM 2477 N N . TYR A 1 302 ? 0.924 -5.075 -29.711 1.00 94.81 302 TYR A N 1
ATOM 2478 C CA . TYR A 1 302 ? 1.144 -6.339 -30.411 1.00 94.81 302 TYR A CA 1
ATOM 2479 C C . TYR A 1 302 ? 2.601 -6.516 -30.834 1.00 94.81 302 TYR A C 1
ATOM 2481 O O . TYR A 1 302 ? 3.138 -7.612 -30.676 1.00 94.81 302 TYR A O 1
ATOM 2489 N N . ASN A 1 303 ? 3.276 -5.454 -31.278 1.00 95.56 303 ASN A N 1
ATOM 2490 C CA . ASN A 1 303 ? 4.711 -5.490 -31.561 1.00 95.56 303 ASN A CA 1
ATOM 2491 C C . ASN A 1 303 ? 5.517 -5.902 -30.321 1.00 95.56 303 ASN A C 1
ATOM 2493 O O . ASN A 1 303 ? 6.384 -6.777 -30.403 1.00 95.56 303 ASN A O 1
ATOM 2497 N N . LEU A 1 304 ? 5.194 -5.332 -29.156 1.00 95.88 304 LEU A N 1
ATOM 2498 C CA . LEU A 1 304 ? 5.828 -5.675 -27.886 1.00 95.88 304 LEU A CA 1
ATOM 2499 C C . LEU A 1 304 ? 5.554 -7.130 -27.476 1.00 95.88 304 LEU A C 1
ATOM 2501 O O . LEU A 1 304 ? 6.476 -7.843 -27.078 1.00 95.88 304 LEU A O 1
ATOM 2505 N N . ILE A 1 305 ? 4.305 -7.590 -27.596 1.00 95.19 305 ILE A N 1
ATOM 2506 C CA . ILE A 1 305 ? 3.902 -8.976 -27.305 1.00 95.19 305 ILE A CA 1
ATOM 2507 C C . ILE A 1 305 ? 4.637 -9.975 -28.206 1.00 95.19 305 ILE A C 1
ATOM 2509 O O . ILE A 1 305 ? 5.142 -10.990 -27.712 1.00 95.19 305 ILE A O 1
ATOM 2513 N N . ASN A 1 306 ? 4.725 -9.686 -29.505 1.00 94.19 306 ASN A N 1
ATOM 2514 C CA . ASN A 1 306 ? 5.423 -10.529 -30.472 1.00 94.19 306 ASN A CA 1
ATOM 2515 C C . ASN A 1 306 ? 6.914 -10.598 -30.138 1.00 94.19 306 ASN A C 1
ATOM 2517 O O . ASN A 1 306 ? 7.449 -11.693 -29.991 1.00 94.19 306 ASN A O 1
ATOM 2521 N N . ASN A 1 307 ? 7.556 -9.455 -29.873 1.00 94.06 307 ASN A N 1
ATOM 2522 C CA . ASN 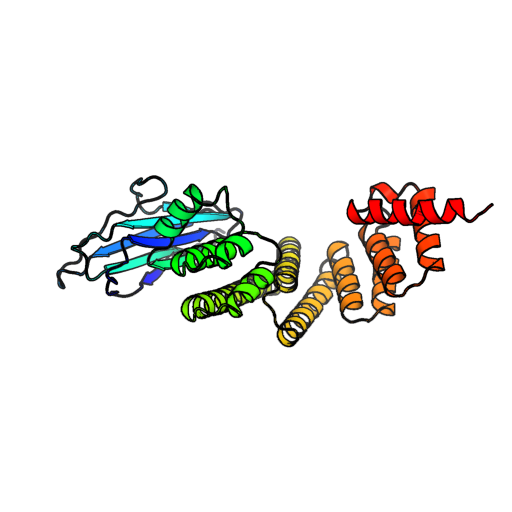A 1 307 ? 8.959 -9.408 -29.455 1.00 94.06 307 ASN A CA 1
ATOM 2523 C C . ASN A 1 307 ? 9.208 -10.236 -28.181 1.00 94.06 307 ASN A C 1
ATOM 2525 O O . ASN A 1 307 ? 10.101 -11.082 -28.152 1.00 94.06 307 ASN A O 1
ATOM 2529 N N . LEU A 1 308 ? 8.377 -10.065 -27.147 1.00 93.75 308 LEU A N 1
ATOM 2530 C CA . LEU A 1 308 ? 8.467 -10.839 -25.905 1.00 93.75 308 LEU A CA 1
ATOM 2531 C C . LEU A 1 308 ? 8.324 -12.350 -26.136 1.00 93.75 308 LEU A C 1
ATOM 2533 O O . LEU A 1 308 ? 8.970 -13.143 -25.443 1.00 93.75 308 LEU A O 1
ATOM 2537 N N . THR A 1 309 ? 7.481 -12.749 -27.087 1.00 92.69 309 THR A N 1
ATOM 2538 C CA . THR A 1 309 ? 7.234 -14.153 -27.434 1.00 92.69 309 THR A CA 1
ATOM 2539 C C . THR A 1 309 ? 8.398 -14.737 -28.232 1.00 92.69 309 THR A C 1
ATOM 2541 O O . THR A 1 309 ? 8.951 -15.764 -27.830 1.00 92.69 309 THR A O 1
ATOM 2544 N N . ASP A 1 310 ? 8.835 -14.052 -29.288 1.00 91.81 310 ASP A N 1
ATOM 2545 C CA . ASP A 1 310 ? 9.928 -14.469 -30.173 1.00 91.81 310 ASP A CA 1
ATOM 2546 C C . ASP A 1 310 ? 11.267 -14.534 -29.431 1.00 91.81 310 ASP A C 1
ATOM 2548 O O . ASP A 1 310 ? 12.018 -15.505 -29.554 1.00 91.81 310 ASP A O 1
ATOM 2552 N N . ALA A 1 311 ? 11.534 -13.546 -28.570 1.00 91.69 311 ALA A N 1
ATOM 2553 C CA . ALA A 1 311 ? 12.705 -13.519 -27.697 1.00 91.69 311 ALA A CA 1
ATOM 2554 C C . ALA A 1 311 ? 12.601 -14.497 -26.509 1.00 91.69 311 ALA A C 1
ATOM 2556 O O . ALA A 1 311 ? 13.523 -14.578 -25.699 1.00 91.69 311 ALA A O 1
ATOM 2557 N N . LYS A 1 312 ? 11.488 -15.236 -26.373 1.00 92.06 312 LYS A N 1
ATOM 2558 C CA . LYS A 1 312 ? 11.196 -16.163 -25.263 1.00 92.06 312 LYS A CA 1
ATOM 2559 C C . LYS A 1 312 ? 11.258 -15.505 -23.878 1.00 92.06 312 LYS A C 1
ATOM 2561 O O . LYS A 1 312 ? 11.524 -16.177 -22.883 1.00 92.06 312 LYS A O 1
ATOM 2566 N N . ARG A 1 313 ? 10.957 -14.208 -23.786 1.00 92.25 313 ARG A N 1
ATOM 2567 C CA . ARG A 1 313 ? 11.042 -13.390 -22.563 1.00 92.25 313 ARG A CA 1
ATOM 2568 C C . ARG A 1 313 ? 9.767 -13.361 -21.728 1.00 92.25 313 ARG A C 1
ATOM 2570 O O . ARG A 1 313 ? 9.807 -12.884 -20.606 1.00 92.25 313 ARG A O 1
ATOM 2577 N N . VAL A 1 314 ? 8.655 -13.935 -22.191 1.00 91.81 314 VAL A N 1
ATOM 2578 C CA . VAL A 1 314 ? 7.382 -13.952 -21.434 1.00 91.81 314 VAL A CA 1
ATOM 2579 C C . VAL A 1 314 ? 7.544 -14.476 -19.997 1.00 91.81 314 VAL A C 1
ATOM 2581 O O . VAL A 1 314 ? 6.881 -13.989 -19.088 1.00 91.81 314 VAL A O 1
ATOM 2584 N N . HIS A 1 315 ? 8.445 -15.435 -19.766 1.00 89.56 315 HIS A N 1
ATOM 2585 C CA . HIS A 1 315 ? 8.662 -16.049 -18.452 1.00 89.56 315 HIS A CA 1
ATOM 2586 C C . HIS A 1 315 ? 9.214 -15.092 -17.379 1.00 89.56 315 HIS A C 1
ATOM 2588 O O . HIS A 1 315 ? 9.009 -15.365 -16.198 1.00 89.56 315 HIS A O 1
ATOM 2594 N N . ILE A 1 316 ? 9.875 -13.988 -17.761 1.00 89.38 316 ILE A N 1
ATOM 2595 C CA . ILE A 1 316 ? 10.410 -13.009 -16.796 1.00 89.38 316 ILE A CA 1
ATOM 2596 C C . ILE A 1 316 ? 9.292 -12.162 -16.177 1.00 89.38 316 ILE A C 1
ATOM 2598 O O . ILE A 1 316 ? 9.458 -11.604 -15.097 1.00 89.38 316 ILE A O 1
ATOM 2602 N N . LEU A 1 317 ? 8.143 -12.062 -16.854 1.00 85.06 317 LEU A N 1
ATOM 2603 C CA . LEU A 1 317 ? 7.030 -11.224 -16.426 1.00 85.06 317 LEU A CA 1
ATOM 2604 C C . LEU A 1 317 ? 6.303 -11.819 -15.209 1.00 85.06 317 LEU A C 1
ATOM 2606 O O . LEU A 1 317 ? 6.147 -13.037 -15.118 1.00 85.06 317 LEU A O 1
ATOM 2610 N N . PRO A 1 318 ? 5.730 -10.990 -14.320 1.00 83.81 318 PRO A N 1
ATOM 2611 C CA . PRO A 1 318 ? 4.786 -11.453 -13.311 1.00 83.81 318 PRO A CA 1
ATOM 2612 C C . PRO A 1 318 ? 3.592 -12.188 -13.932 1.00 83.81 318 PRO A C 1
ATOM 2614 O O . PRO A 1 318 ? 3.126 -11.841 -15.020 1.00 83.81 318 PRO A O 1
ATOM 2617 N N . ARG A 1 319 ? 3.033 -13.166 -13.204 1.00 80.94 319 ARG A N 1
ATOM 2618 C CA . ARG A 1 319 ? 1.961 -14.062 -13.687 1.00 80.94 319 ARG A CA 1
ATOM 2619 C C . ARG A 1 319 ? 0.796 -13.328 -14.362 1.00 80.94 319 ARG A C 1
ATOM 2621 O O . ARG A 1 319 ? 0.310 -13.803 -15.385 1.00 80.94 319 ARG A O 1
ATOM 2628 N N . LYS A 1 320 ? 0.370 -12.175 -13.827 1.00 85.25 320 LYS A N 1
ATOM 2629 C CA . LYS A 1 320 ? -0.725 -11.380 -14.414 1.00 85.25 320 LYS A CA 1
ATOM 2630 C C . LYS A 1 320 ? -0.423 -10.948 -15.856 1.00 85.25 320 LYS A C 1
ATOM 2632 O O . LYS A 1 320 ? -1.279 -11.091 -16.722 1.00 85.25 320 LYS A O 1
ATOM 2637 N N . TYR A 1 321 ? 0.807 -10.517 -16.139 1.00 85.44 321 TYR A N 1
ATOM 2638 C CA . TYR A 1 321 ? 1.205 -10.091 -17.480 1.00 85.44 321 TYR A CA 1
ATOM 2639 C C . TYR A 1 321 ? 1.511 -11.279 -18.388 1.00 85.44 321 TYR A C 1
ATOM 2641 O O . TYR A 1 321 ? 1.256 -11.200 -19.580 1.00 85.44 321 TYR A O 1
ATOM 2649 N N . GLN A 1 322 ? 1.983 -12.410 -17.852 1.00 83.44 322 GLN A N 1
ATOM 2650 C CA . GLN A 1 322 ? 2.097 -13.636 -18.652 1.00 83.44 322 GLN A CA 1
ATOM 2651 C C . GLN A 1 322 ? 0.734 -14.069 -19.205 1.00 83.44 322 GLN A C 1
ATOM 2653 O O . GLN A 1 322 ? 0.624 -14.433 -20.374 1.00 83.44 322 GLN A O 1
ATOM 2658 N N . LEU A 1 323 ? -0.306 -14.032 -18.364 1.00 81.38 323 LEU A N 1
ATOM 2659 C CA . LEU A 1 323 ? -1.676 -14.340 -18.776 1.00 81.38 323 LEU A CA 1
ATOM 2660 C C . LEU A 1 323 ? -2.187 -13.327 -19.804 1.00 81.38 323 LEU A C 1
ATOM 2662 O O . LEU A 1 323 ? -2.728 -13.738 -20.827 1.00 81.38 323 LEU A O 1
ATOM 2666 N N . PHE A 1 324 ? -1.942 -12.036 -19.567 1.00 84.00 324 PHE A N 1
ATOM 2667 C CA . PHE A 1 324 ? -2.264 -10.968 -20.510 1.00 84.00 324 PHE A CA 1
ATOM 2668 C C . PHE A 1 324 ? -1.618 -11.212 -21.885 1.00 84.00 324 PHE A C 1
ATOM 2670 O O . PHE A 1 324 ? -2.314 -11.309 -22.891 1.00 84.00 324 PHE A O 1
ATOM 2677 N N . VAL A 1 325 ? -0.302 -11.426 -21.931 1.00 86.88 325 VAL A N 1
ATOM 2678 C CA . VAL A 1 325 ? 0.439 -11.694 -23.173 1.00 86.88 325 VAL A CA 1
ATOM 2679 C C . VAL A 1 325 ? -0.101 -12.935 -23.888 1.00 86.88 325 VAL A C 1
ATOM 2681 O O . VAL A 1 325 ? -0.271 -12.905 -25.101 1.00 86.88 325 VAL A O 1
ATOM 2684 N N . ARG A 1 326 ? -0.437 -14.014 -23.165 1.00 82.38 326 ARG A N 1
ATOM 2685 C CA . ARG A 1 326 ? -1.037 -15.220 -23.769 1.00 82.38 326 ARG A CA 1
ATOM 2686 C C . ARG A 1 326 ? -2.407 -14.946 -24.387 1.00 82.38 326 ARG A C 1
ATOM 2688 O O . ARG A 1 326 ? -2.684 -15.438 -25.476 1.00 82.38 326 ARG A O 1
ATOM 2695 N N . GLN A 1 327 ? -3.249 -14.178 -23.701 1.00 83.38 327 GLN A N 1
ATOM 2696 C CA . GLN A 1 327 ? -4.596 -13.853 -24.165 1.00 83.38 327 GLN A CA 1
ATOM 2697 C C . GLN A 1 327 ? -4.567 -12.980 -25.428 1.00 83.38 327 GLN A C 1
ATOM 2699 O O . GLN A 1 327 ? -5.293 -13.258 -26.380 1.00 83.38 327 GLN A O 1
ATOM 2704 N N . PHE A 1 328 ? -3.710 -11.958 -25.458 1.00 79.31 328 PHE A N 1
ATOM 2705 C CA . PHE A 1 328 ? -3.610 -11.029 -26.587 1.00 79.31 328 PHE A CA 1
ATOM 2706 C C . PHE A 1 328 ? -2.745 -11.568 -27.736 1.00 79.31 328 PHE A C 1
ATOM 2708 O O . PHE A 1 328 ? -3.076 -11.356 -28.899 1.00 79.31 328 PHE A O 1
ATOM 2715 N N . GLY A 1 329 ? -1.689 -12.327 -27.434 1.00 67.81 329 GLY A N 1
ATOM 2716 C CA . GLY A 1 329 ? -0.838 -12.968 -28.440 1.00 67.81 329 GLY A CA 1
ATOM 2717 C C . GLY A 1 329 ? -1.550 -14.088 -29.205 1.00 67.81 329 GLY A C 1
ATOM 2718 O O . GLY A 1 329 ? -1.360 -14.220 -30.409 1.00 67.81 329 GLY A O 1
ATOM 2719 N N . GLY A 1 330 ? -2.427 -14.857 -28.546 1.00 57.16 330 GLY A N 1
ATOM 2720 C CA . GLY A 1 330 ? -3.227 -15.896 -29.208 1.00 57.16 330 GLY A CA 1
ATOM 2721 C C . GLY A 1 330 ? -4.293 -15.339 -30.161 1.00 57.16 330 GLY A C 1
ATOM 2722 O O . GLY A 1 330 ? -4.520 -15.902 -31.229 1.00 57.16 330 GLY A O 1
ATOM 2723 N N . ALA A 1 331 ? -4.901 -14.197 -29.823 1.00 50.00 331 ALA A N 1
ATOM 2724 C CA . ALA A 1 331 ? -5.975 -13.589 -30.611 1.00 50.00 331 ALA A CA 1
ATOM 2725 C C . ALA A 1 331 ? -5.508 -12.995 -31.957 1.00 50.00 331 ALA A C 1
ATOM 2727 O O . ALA A 1 331 ? -6.311 -12.865 -32.882 1.00 50.00 331 ALA A O 1
ATOM 2728 N N . HIS A 1 332 ? -4.225 -12.638 -32.086 1.00 45.66 332 HIS A N 1
ATOM 2729 C CA . HIS A 1 332 ? -3.682 -12.057 -33.319 1.00 45.66 332 HIS A CA 1
ATOM 2730 C C . HIS A 1 332 ? -3.217 -13.113 -34.338 1.00 45.66 332 HIS A C 1
ATOM 2732 O O . HIS A 1 332 ? -3.137 -12.819 -35.532 1.00 45.66 332 HIS A O 1
ATOM 2738 N N . ILE A 1 333 ? -2.963 -14.351 -33.896 1.00 45.28 333 ILE A N 1
ATOM 2739 C CA . ILE A 1 333 ? -2.574 -15.462 -34.780 1.00 45.28 333 ILE A CA 1
ATOM 2740 C C . ILE A 1 333 ? -3.796 -16.003 -35.547 1.00 45.28 333 ILE A C 1
ATOM 2742 O O . ILE A 1 333 ? -3.669 -16.407 -36.698 1.00 45.28 333 ILE A O 1
ATOM 2746 N N . GLU A 1 334 ? -5.004 -15.935 -34.975 1.00 41.50 334 GLU A N 1
ATOM 2747 C CA . GLU A 1 334 ? -6.227 -16.435 -35.632 1.00 41.50 334 GLU A CA 1
ATOM 2748 C C . GLU A 1 334 ? -6.821 -15.491 -36.694 1.00 41.50 334 GLU A C 1
ATOM 2750 O O . GLU A 1 334 ? -7.650 -15.920 -37.493 1.00 41.50 334 GLU A O 1
ATOM 2755 N N . LYS A 1 335 ? -6.397 -14.222 -36.755 1.00 40.41 335 LYS A N 1
ATOM 2756 C CA . LYS A 1 335 ? -6.867 -13.249 -37.766 1.00 40.41 335 LYS A CA 1
ATOM 2757 C C . LYS A 1 335 ? -5.898 -13.031 -38.933 1.00 40.41 335 LYS A C 1
ATOM 2759 O O . LYS A 1 335 ? -6.134 -12.153 -39.758 1.00 40.41 335 LYS A O 1
ATOM 2764 N N . GLY A 1 336 ? -4.819 -13.810 -38.995 1.00 42.12 336 GLY A N 1
ATOM 2765 C CA . GLY A 1 336 ? -3.759 -13.696 -39.998 1.00 42.12 336 GLY A CA 1
ATOM 2766 C C . GLY A 1 336 ? -3.708 -14.843 -41.011 1.00 42.12 336 GLY A C 1
ATOM 2767 O O . GLY A 1 336 ? -2.602 -15.262 -41.338 1.00 42.12 336 GLY A O 1
ATOM 2768 N N . ASN A 1 337 ? -4.858 -15.347 -41.479 1.00 35.91 337 ASN A N 1
ATOM 2769 C CA . ASN A 1 337 ? -4.964 -16.237 -42.647 1.00 35.91 337 ASN A CA 1
ATOM 2770 C C . ASN A 1 337 ? -6.007 -15.724 -43.638 1.00 35.91 337 ASN A C 1
ATOM 2772 O O . ASN A 1 337 ? -7.161 -15.503 -43.201 1.00 35.91 337 ASN A O 1
#

pLDDT: mean 79.03, std 17.51, range [31.88, 98.19]

Sequence (337 aa):
MPLHYPNHFVFHSTGVLTREPATVSAVVNIVNLDAYYTHHVTIEVWDWSNYSNPVKLPVLLGENTEVAFPYILQGNHLAVFYADLDDSIDLYEIRISYPGHSNIVAFHVDNYEDILESAKQDMDLISFSSGLELDKPELHKQLIVQLSSSSIANEGGLLKEAIHHKDPETVHYAATTINLLNERYEKQIEYLNKQFLQNPQNEIAKELVSNYLRYINSGLLSNQQKEKIIAKFMNFITQSVELFPNEPLYPFHLGNLFLHTKQYAKSEEQFLNLIHFYPESYYGYAGLLEIYYEQQLWDELYNLINNLTDAKRVHILPRKYQLFVRQFGGAHIEKGN

Foldseek 3Di:
DDPPDPQDKDKDKPPKDFDDQVFFKKKKKKFFQAQADKWFKDKWKWQCLVVPDTDTFFKAWDPRHTDDGRDTHDHRDMTMIMGTQPPSRGIMMMMMMIGPPTPMDMDIDGPQVVLVVVCVVPPVPADLVRQLVDPDLSSLLSSLSVLLVDPDWQSLVSLVVQCPRPDPSSNVSSVVSLVVSLVVLVVVLVVLVVVCVVPNDPVSLVVNVVSLVRNLRNNSDDPVRSVVSLVVVLVSLVVVCVVCVPDLVSLLVNLVSCVVVVVLVSSLVSLVVCCVVPVLACSSLVSQCVSCVVVVVLVSNQVSLVCCVVVVPLVNHDPVVNVVSVVSNVVVVVVPD

Secondary structure (DSSP, 8-state):
--------EEEEE--SEEPPTT--EEEEEEEE--SS--EEEEEEEEE-TTSSSPEEEP-EETTTEEPPSSEEEPTTEEEEEEEE--TT--EEEEEEEEETTS-EEEEEEETHHHHHHHHHHH-TT--HHHHHTSS-HHHHHHHHHHHHHS--TTHHHHHHHHHT-S-HHHHHHHHHHHHHHHHHHHHHHHHHHHHHHHS--HHHHHHHHHHHHHHHHSS-S-HHHHHHHHHHHHHHHHHHHHH-TT-THHHHHHHHHHHHTT-HHHHHHHHHHHHHH-TTSSHHHHHHHHHHHHTT-HHHHHHHHHHHHHTT-GGGS-HHHHHHHHHHHHHHHTT--